Protein AF-A0A7V5PQ05-F1 (afdb_monomer)

Nearest PDB structures (foldseek):
  6kkj-assembly1_B  TM=3.121E-01  e=7.779E+00  Escherichia coli K-12
  6kki-assembly1_A  TM=2.998E-01  e=8.543E+00  Escherichia coli K-12

Sequence (288 aa):
MAEQSKKSYLSAREFIDSWEKEIYELTYLDFFTFLLINELASELEKKYFSGVRQDDFLFLNNDEIGLLAFNIGDSIQLFFEKNCFGSCQLNCPIQLNKTISSHDLLQREGLILSEKFHHSCQRKEDCLYTELLNYVVLDSLLDFYNYELGVVMDEKDHDIIVLVEFIMKVIMNFIRTRGQKWLATPDETAGEQFDRYLQNEEYSWDGGFGDLPEDDVEGDEWKVNQLGPAEVMEDFRQAYAHDYRNVPEFRVVEKFSDFMKNYLELENIRELNSEDIQEFFLVVLVNE

Secondary structure (DSSP, 8-state):
--------SS-HHHHHHHTT--GGG-BHHHHHHHHHHHHHHHHIIIIIGGGS-TTSTT---HHHHHHHHHHHHHHHHHHHHHHTSSS-TT-TTS-TTPBPPHHHHHTTTTS---TTSTTS--BHHHHHHHHHIIIIIHHHHHHIIIIIS-----TT-HHHHHHHHHHHHHHHHHIIIIIHHHHTSTTSB-HHHHHHHHHHHHHHSSS--------------TT-----HHHHHHHHHHHHTTT-TT-HHHHHHHHHHHHIIIII--SSGGG--HHHHHHIIIIISS--

Organism: Caldithrix abyssi (NCBI:txid187145)

Radius of gyration: 24.16 Å; Cα contacts (8 Å, |Δi|>4): 245; chains: 1; bounding box: 43×74×63 Å

Foldseek 3Di:
DDDPPLDFLAALVNLCVVVVDDLQQAWLLSVLLSVQLRLLLSCCVPPPLVPPDPPDLPHDDSNLSSVLSNQLSVLVSVCCVVQQPDQQPCNLLAPQADFQDPVSLVSNVVDPDDPVPSPPGGTSLVVVLVCCLPRGQLVSLCCCCCPVVVHHDDPPPPVSVVVSVSSSVSNSVCSVPPVNVSSVGGSHRCSVVSVVSVVVVVVVPVPDPDDDDPDDDPDPPPDPPQDALLRVLVVVCVVCVPPDPPPVVVVLSVLLSCCCVPPVVDSGPVVDDPVSVVCCCVPVVVVD

Structure (mmCIF, N/CA/C/O backbone):
data_AF-A0A7V5PQ05-F1
#
_entry.id   AF-A0A7V5PQ05-F1
#
loop_
_atom_site.group_PDB
_atom_site.id
_atom_site.type_symbol
_atom_site.label_atom_id
_atom_site.label_alt_id
_atom_site.label_comp_id
_atom_site.label_asym_id
_atom_site.label_entity_id
_atom_site.label_seq_id
_atom_site.pdbx_PDB_ins_code
_atom_site.Cartn_x
_atom_site.Cartn_y
_atom_site.Cartn_z
_atom_site.occupancy
_atom_site.B_iso_or_equiv
_atom_site.auth_seq_id
_atom_site.auth_comp_id
_atom_site.auth_asym_id
_atom_site.auth_atom_id
_atom_site.pdbx_PDB_model_num
ATOM 1 N N . MET A 1 1 ? -5.800 34.386 -1.274 1.00 28.86 1 MET A N 1
ATOM 2 C CA . MET A 1 1 ? -4.759 33.399 -0.930 1.00 28.86 1 MET A CA 1
ATOM 3 C C . MET A 1 1 ? -5.361 32.056 -1.274 1.00 28.86 1 MET A C 1
ATOM 5 O O . MET A 1 1 ? -6.258 31.632 -0.566 1.00 28.86 1 MET A O 1
ATOM 9 N N . ALA A 1 2 ? -5.015 31.514 -2.439 1.00 26.59 2 ALA A N 1
ATOM 10 C CA . ALA A 1 2 ? -5.532 30.230 -2.890 1.00 26.59 2 ALA A CA 1
ATOM 11 C C . ALA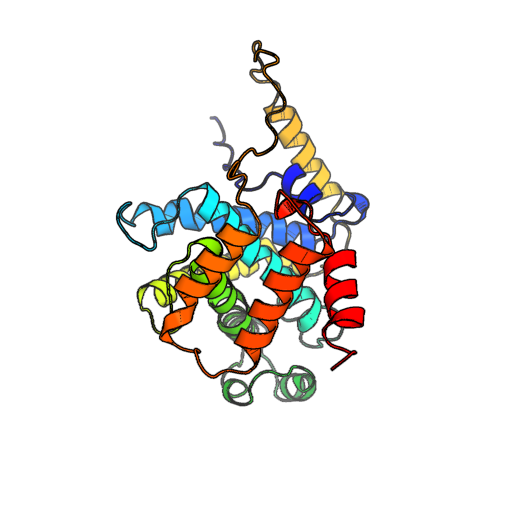 A 1 2 ? -4.746 29.136 -2.162 1.00 26.59 2 ALA A C 1
ATOM 13 O O . ALA A 1 2 ? -3.520 29.089 -2.278 1.00 26.59 2 ALA A O 1
ATOM 14 N N . GLU A 1 3 ? -5.434 28.323 -1.363 1.00 29.61 3 GLU A N 1
ATOM 15 C CA . GLU A 1 3 ? -4.898 27.042 -0.918 1.00 29.61 3 GLU A CA 1
ATOM 16 C C . GLU A 1 3 ? -4.593 26.241 -2.184 1.00 29.61 3 GLU A C 1
ATOM 18 O O . GLU A 1 3 ? -5.491 25.934 -2.963 1.00 29.61 3 GLU A O 1
ATOM 23 N N . GLN A 1 4 ? -3.310 25.991 -2.450 1.00 31.86 4 GLN A N 1
ATOM 24 C CA . GLN A 1 4 ? -2.914 25.027 -3.467 1.00 31.86 4 GLN A CA 1
ATOM 25 C C . GLN A 1 4 ? -3.531 23.694 -3.054 1.00 31.86 4 GLN A C 1
ATOM 27 O O . GLN A 1 4 ? -3.099 23.101 -2.063 1.00 31.86 4 GLN A O 1
ATOM 32 N N . SER A 1 5 ? -4.563 23.258 -3.776 1.00 38.34 5 SER A N 1
ATOM 33 C CA . SER A 1 5 ? -5.133 21.927 -3.627 1.00 38.34 5 SER A CA 1
ATOM 34 C C . SER A 1 5 ? -3.982 20.931 -3.699 1.00 38.34 5 SER A C 1
ATOM 36 O O . SER A 1 5 ? -3.249 20.873 -4.691 1.00 38.34 5 SER A O 1
ATOM 38 N N . LYS A 1 6 ? -3.759 20.198 -2.607 1.00 51.31 6 LYS A N 1
ATOM 39 C CA . LYS A 1 6 ? -2.792 19.103 -2.575 1.00 51.31 6 LYS A CA 1
ATOM 40 C C . LYS A 1 6 ? -3.232 18.146 -3.692 1.00 51.31 6 LYS A C 1
ATOM 42 O O . LYS A 1 6 ? -4.329 1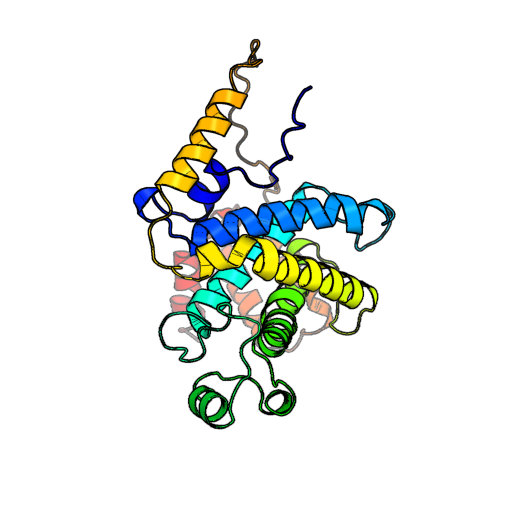7.613 -3.601 1.00 51.31 6 LYS A O 1
ATOM 47 N N . LYS A 1 7 ? -2.442 18.021 -4.768 1.00 58.34 7 LYS A N 1
ATOM 48 C CA . LYS A 1 7 ? -2.691 17.064 -5.860 1.00 58.34 7 LYS A CA 1
ATOM 49 C C . LYS A 1 7 ? -2.957 15.694 -5.227 1.00 58.34 7 LYS A C 1
ATOM 51 O O . LYS A 1 7 ? -2.105 15.221 -4.471 1.00 58.34 7 LYS A O 1
ATOM 56 N N . SER A 1 8 ? -4.145 15.142 -5.468 1.00 66.00 8 SER A N 1
ATOM 57 C CA . SER A 1 8 ? -4.468 13.753 -5.138 1.00 66.00 8 SER A CA 1
ATOM 58 C C . SER A 1 8 ? -3.885 12.887 -6.249 1.00 66.00 8 SER A C 1
ATOM 60 O O . SER A 1 8 ? -4.019 13.242 -7.417 1.00 66.00 8 SER A O 1
ATOM 62 N N . TYR A 1 9 ? -3.185 11.819 -5.885 1.00 83.12 9 TYR A N 1
ATOM 63 C CA . TYR A 1 9 ? -2.717 10.793 -6.825 1.00 83.12 9 TYR A CA 1
ATOM 64 C C . TYR A 1 9 ? -3.785 9.750 -7.095 1.00 83.12 9 TYR A C 1
ATOM 66 O O . TYR A 1 9 ? -3.825 9.185 -8.176 1.00 83.12 9 TYR A O 1
ATOM 74 N N . LEU A 1 10 ? -4.632 9.527 -6.098 1.00 84.56 10 LEU A N 1
ATOM 75 C CA . LEU A 1 10 ? -5.795 8.673 -6.174 1.00 84.56 10 LEU A CA 1
ATOM 76 C C . LEU A 1 10 ? -6.963 9.476 -5.615 1.00 84.56 10 LEU A C 1
ATOM 78 O O . LEU A 1 10 ? -6.885 9.953 -4.473 1.00 84.56 10 LEU A O 1
ATOM 82 N N . SER A 1 11 ? -7.991 9.705 -6.422 1.00 88.62 11 SER A N 1
ATOM 83 C CA . SER A 1 11 ? -9.232 10.329 -5.957 1.00 88.62 11 SER A CA 1
ATOM 84 C C . SER A 1 11 ? -9.986 9.400 -5.001 1.00 88.62 11 SER A C 1
ATOM 86 O O . SER A 1 11 ? -9.758 8.190 -4.964 1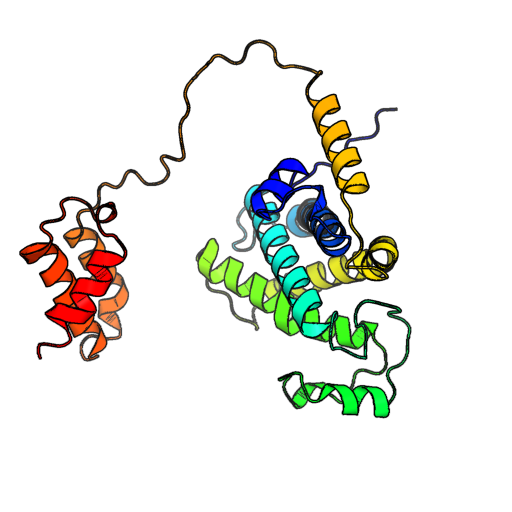.00 88.62 11 SER A O 1
ATOM 88 N N . ALA A 1 12 ? -10.879 9.961 -4.190 1.00 87.06 12 ALA A N 1
ATOM 89 C CA . ALA A 1 12 ? -11.745 9.178 -3.323 1.00 87.06 12 ALA A CA 1
ATOM 90 C C . ALA A 1 12 ? -12.642 8.254 -4.152 1.00 87.06 12 ALA A C 1
ATOM 92 O O . ALA A 1 12 ? -12.797 7.099 -3.776 1.00 87.06 12 ALA A O 1
ATOM 93 N N . ARG A 1 13 ? -13.169 8.720 -5.294 1.00 86.56 13 ARG A N 1
ATOM 94 C CA . ARG A 1 13 ? -13.942 7.866 -6.208 1.00 86.56 13 ARG A CA 1
ATOM 95 C C . ARG A 1 13 ? -13.116 6.688 -6.730 1.00 86.56 13 ARG A C 1
ATOM 97 O O . ARG A 1 13 ? -13.534 5.554 -6.540 1.00 86.56 13 ARG A O 1
ATOM 104 N N . GLU A 1 14 ? -11.934 6.940 -7.292 1.00 85.81 14 GLU A N 1
ATOM 105 C CA . GLU A 1 14 ? -11.066 5.861 -7.794 1.00 85.81 14 GLU A CA 1
ATOM 106 C C . GLU A 1 14 ? -10.679 4.872 -6.689 1.00 85.81 14 GLU A C 1
ATOM 108 O O . GLU A 1 14 ? -10.642 3.670 -6.931 1.00 85.81 14 GLU A O 1
ATOM 113 N N . PHE A 1 15 ? -10.420 5.352 -5.467 1.00 89.31 15 PHE A N 1
ATOM 114 C CA . PHE A 1 15 ? -10.145 4.476 -4.328 1.00 89.31 15 PHE A CA 1
ATOM 115 C C . PHE A 1 15 ? -11.340 3.570 -4.011 1.00 89.31 15 PHE A C 1
ATOM 117 O O . PHE A 1 15 ? -11.161 2.370 -3.850 1.00 89.31 15 PHE A O 1
ATOM 124 N N . ILE A 1 16 ? -12.552 4.124 -3.932 1.00 86.94 16 ILE A N 1
ATOM 125 C CA . ILE A 1 16 ? -13.768 3.360 -3.615 1.00 86.94 16 ILE A CA 1
ATOM 126 C C . ILE A 1 16 ? -14.023 2.296 -4.682 1.00 86.94 16 ILE A C 1
ATOM 128 O O . ILE A 1 16 ? -14.250 1.135 -4.343 1.00 86.94 16 ILE A O 1
ATOM 132 N N . ASP A 1 17 ? -13.914 2.688 -5.951 1.00 85.81 17 ASP A N 1
ATOM 133 C CA . ASP A 1 17 ? -14.111 1.793 -7.088 1.00 85.81 17 ASP A CA 1
ATOM 134 C C . ASP A 1 17 ? -13.060 0.667 -7.090 1.00 85.81 17 ASP A C 1
ATOM 136 O O . ASP A 1 17 ? -13.401 -0.494 -7.306 1.00 85.81 17 ASP A O 1
ATOM 140 N N . SER A 1 18 ? -11.800 0.982 -6.762 1.00 85.94 18 SER A N 1
ATOM 141 C CA . SER A 1 18 ? -10.705 -0.002 -6.688 1.00 85.94 18 SER A CA 1
ATOM 142 C C . SER A 1 18 ? -10.813 -0.952 -5.492 1.00 85.94 18 SER A C 1
ATOM 144 O O . SER A 1 18 ? -10.278 -2.055 -5.538 1.00 85.94 18 SER A O 1
ATOM 146 N N . TRP A 1 19 ? -11.475 -0.530 -4.410 1.00 85.31 19 TRP A N 1
ATOM 147 C CA . TRP A 1 19 ? -11.664 -1.348 -3.207 1.00 85.31 19 TRP A CA 1
ATOM 148 C C . TRP A 1 19 ? -12.889 -2.264 -3.281 1.00 85.31 19 TRP A C 1
ATOM 150 O O . TRP A 1 19 ? -13.092 -3.051 -2.357 1.00 85.31 19 TRP A O 1
ATOM 160 N N . GLU A 1 20 ? -13.700 -2.161 -4.342 1.00 86.62 20 GLU A N 1
ATOM 161 C CA . GLU A 1 20 ? -14.919 -2.957 -4.561 1.00 86.62 20 GLU A CA 1
ATOM 162 C C . GLU A 1 20 ? -15.886 -2.941 -3.355 1.00 86.62 20 GLU A C 1
ATOM 164 O O . GLU A 1 20 ? -16.572 -3.923 -3.064 1.00 86.62 20 GLU A O 1
ATOM 169 N N . LYS A 1 21 ? -15.931 -1.816 -2.630 1.00 82.94 21 LYS A N 1
ATOM 170 C CA . LYS A 1 21 ? -16.754 -1.614 -1.428 1.00 82.94 21 LYS A CA 1
ATOM 171 C C . LYS A 1 21 ? -17.724 -0.465 -1.630 1.00 82.94 21 LYS A C 1
ATOM 173 O O . LYS A 1 21 ? -17.382 0.565 -2.204 1.00 82.94 21 LYS A O 1
ATOM 178 N N . GLU A 1 22 ? -18.912 -0.590 -1.057 1.00 83.50 22 GLU A N 1
ATOM 179 C CA . GLU A 1 22 ? -19.823 0.546 -0.957 1.00 83.50 22 GLU A CA 1
ATOM 180 C C . GLU A 1 22 ? -19.343 1.540 0.116 1.00 83.50 22 GLU A C 1
ATOM 182 O O . GLU A 1 22 ? -18.710 1.162 1.104 1.00 83.50 22 GLU A O 1
ATOM 187 N N . ILE A 1 23 ? -19.701 2.825 -0.007 1.00 83.88 23 ILE A N 1
ATOM 188 C CA . ILE A 1 23 ? -19.236 3.888 0.917 1.00 83.88 23 ILE A CA 1
ATOM 189 C C . ILE A 1 23 ? -19.513 3.559 2.392 1.00 83.88 23 ILE A C 1
ATOM 191 O O . ILE A 1 23 ? -18.702 3.857 3.270 1.00 83.88 23 ILE A O 1
ATOM 195 N N . TYR A 1 24 ? -20.658 2.939 2.684 1.00 84.38 24 TYR A N 1
ATOM 196 C CA . TYR A 1 24 ? -21.045 2.583 4.052 1.00 84.38 24 TYR A CA 1
ATOM 197 C C . TYR A 1 24 ? -20.263 1.385 4.618 1.00 84.38 24 TYR A C 1
ATOM 199 O O . TYR A 1 24 ? -20.281 1.174 5.832 1.00 84.38 24 TYR A O 1
ATOM 207 N N . GLU A 1 25 ? -19.582 0.621 3.763 1.00 87.44 25 GLU A N 1
ATOM 208 C CA . GLU A 1 25 ? -18.737 -0.523 4.127 1.00 87.44 25 GLU A CA 1
ATOM 209 C C . GLU A 1 25 ? -17.282 -0.113 4.383 1.00 87.44 25 GLU A C 1
ATOM 211 O O . GLU A 1 25 ? -16.524 -0.878 4.978 1.00 87.44 25 GLU A O 1
ATOM 216 N N . LEU A 1 26 ? -16.894 1.100 3.977 1.00 91.56 26 LEU A N 1
ATOM 217 C CA . LEU A 1 26 ? -15.551 1.624 4.196 1.00 91.56 26 LEU A CA 1
ATOM 218 C C . LEU A 1 26 ? -15.305 1.900 5.674 1.00 91.56 26 LEU A C 1
ATOM 220 O O . LEU A 1 26 ? -16.136 2.481 6.379 1.00 91.56 26 LEU A O 1
ATOM 224 N N . THR A 1 27 ? -14.116 1.531 6.121 1.00 94.75 27 THR A N 1
ATOM 225 C CA . THR A 1 27 ? -13.674 1.588 7.513 1.00 94.75 27 THR A CA 1
ATOM 226 C C . THR A 1 27 ? -12.582 2.638 7.719 1.00 94.75 27 THR A C 1
ATOM 228 O O . THR A 1 27 ? -12.011 3.181 6.768 1.00 94.75 27 THR A O 1
ATOM 231 N N . TYR A 1 28 ? -12.249 2.956 8.970 1.00 94.75 28 TYR A N 1
ATOM 232 C CA . TYR A 1 28 ? -11.116 3.831 9.276 1.00 94.75 28 TYR A CA 1
ATOM 233 C C . TYR A 1 28 ? -9.776 3.249 8.852 1.00 94.75 28 TYR A C 1
ATOM 235 O O . TYR A 1 28 ? -8.849 4.029 8.618 1.00 94.75 28 TYR A O 1
ATOM 243 N N . LEU A 1 29 ? -9.664 1.928 8.712 1.00 94.81 29 LEU A N 1
ATOM 244 C CA . LEU A 1 29 ? -8.505 1.332 8.071 1.00 94.81 29 LEU A CA 1
ATOM 245 C C . LEU A 1 29 ? -8.456 1.685 6.580 1.00 94.81 29 LEU A C 1
ATOM 247 O O . LEU A 1 29 ? -7.434 2.206 6.142 1.00 94.81 29 LEU A O 1
ATOM 251 N N . ASP A 1 30 ? -9.562 1.530 5.846 1.00 95.06 30 ASP A N 1
ATOM 252 C CA . ASP A 1 30 ? -9.639 1.925 4.429 1.00 95.06 30 ASP A CA 1
ATOM 253 C C . ASP A 1 30 ? -9.310 3.423 4.261 1.00 95.06 30 ASP A C 1
ATOM 255 O O . ASP A 1 30 ? -8.482 3.818 3.441 1.00 95.06 30 ASP A O 1
ATOM 259 N N . PHE A 1 31 ? -9.877 4.281 5.115 1.00 95.31 31 PHE A N 1
ATOM 260 C CA . PHE A 1 31 ? -9.604 5.720 5.079 1.00 95.31 31 PHE A CA 1
ATOM 261 C C . PHE A 1 31 ? -8.158 6.073 5.454 1.00 95.31 31 PHE A C 1
ATOM 263 O O . PHE A 1 31 ? -7.569 7.010 4.905 1.00 95.31 31 PHE A O 1
ATOM 270 N N . PHE A 1 32 ? -7.555 5.340 6.392 1.00 96.38 32 PHE A N 1
ATOM 271 C CA . PHE A 1 32 ? -6.133 5.469 6.691 1.00 96.38 32 PHE A CA 1
ATOM 272 C C . PHE A 1 32 ? -5.284 5.126 5.461 1.00 96.38 32 PHE A C 1
ATOM 274 O O . PHE A 1 32 ? -4.379 5.901 5.138 1.00 96.38 32 PHE A O 1
ATOM 281 N N . THR A 1 33 ? -5.596 4.024 4.777 1.00 96.44 33 THR A N 1
ATOM 282 C CA . THR A 1 33 ? -4.894 3.559 3.575 1.00 96.44 33 THR A CA 1
ATOM 283 C C . THR A 1 33 ? -4.998 4.580 2.447 1.00 96.44 33 THR A C 1
ATOM 285 O O . THR A 1 33 ? -3.970 5.019 1.933 1.00 96.44 33 THR A O 1
ATOM 288 N N . PHE A 1 34 ? -6.204 5.073 2.153 1.00 95.81 34 PHE A N 1
ATOM 289 C CA . PHE A 1 34 ? -6.440 6.138 1.173 1.00 95.81 34 PHE A CA 1
ATOM 290 C C . PHE A 1 34 ? -5.547 7.369 1.407 1.00 95.81 34 PHE A C 1
ATOM 292 O O . PHE A 1 34 ? -4.902 7.895 0.492 1.00 95.81 34 PHE A O 1
ATOM 299 N N . LEU A 1 35 ? -5.481 7.841 2.656 1.00 95.44 35 LEU A N 1
ATOM 300 C CA . LEU A 1 35 ? -4.657 8.996 3.002 1.00 95.44 35 LEU A CA 1
ATOM 301 C C . LEU A 1 35 ? -3.157 8.689 2.926 1.00 95.44 35 LEU A C 1
ATOM 303 O O . LEU A 1 35 ? -2.378 9.589 2.600 1.00 95.44 35 LEU A O 1
ATOM 307 N N . LEU A 1 36 ? -2.752 7.463 3.262 1.00 96.81 36 LEU A N 1
ATOM 308 C CA . LEU A 1 36 ? -1.361 7.030 3.207 1.00 96.81 36 LEU A CA 1
ATOM 309 C C . LEU A 1 36 ? -0.863 6.957 1.763 1.00 96.81 36 LEU A C 1
ATOM 311 O O . LEU A 1 36 ? 0.206 7.500 1.501 1.00 96.81 36 LEU A O 1
ATOM 315 N N . ILE A 1 37 ? -1.635 6.365 0.845 1.00 96.06 37 ILE A N 1
ATOM 316 C CA . ILE A 1 37 ? -1.303 6.281 -0.590 1.00 96.06 37 ILE A CA 1
ATOM 317 C C . ILE A 1 37 ? -0.998 7.680 -1.132 1.00 96.06 37 ILE A C 1
ATOM 319 O O . ILE A 1 37 ? 0.083 7.941 -1.661 1.00 96.06 37 ILE A O 1
ATOM 323 N N . ASN A 1 38 ? -1.916 8.621 -0.907 1.00 94.12 38 ASN A N 1
ATOM 324 C CA . ASN A 1 38 ? -1.774 9.992 -1.391 1.00 94.12 38 ASN A CA 1
ATOM 325 C C . ASN A 1 38 ? -0.605 10.750 -0.737 1.00 94.12 38 ASN A C 1
ATOM 327 O O . ASN A 1 38 ? 0.062 11.558 -1.391 1.00 94.12 38 ASN A O 1
ATOM 331 N N . GLU A 1 39 ? -0.339 10.519 0.553 1.00 95.69 39 GLU A N 1
ATOM 332 C CA . GLU A 1 39 ? 0.824 11.112 1.217 1.00 95.69 39 GLU A CA 1
ATOM 333 C C . GLU A 1 39 ? 2.133 10.533 0.668 1.00 95.69 39 GLU A C 1
ATOM 335 O O . GLU A 1 39 ? 3.057 11.292 0.379 1.00 95.69 39 GLU A O 1
ATOM 340 N N . LEU A 1 40 ? 2.201 9.212 0.498 1.00 96.56 40 LEU A N 1
ATOM 341 C CA . LEU A 1 40 ? 3.378 8.506 0.014 1.00 96.56 40 LEU A CA 1
ATOM 342 C C . LEU A 1 40 ? 3.729 8.929 -1.412 1.00 96.56 40 LEU A C 1
ATOM 344 O O . LEU A 1 40 ? 4.859 9.351 -1.650 1.00 96.56 40 LEU A O 1
ATOM 348 N N . ALA A 1 41 ? 2.756 8.911 -2.323 1.00 95.50 41 ALA A N 1
ATOM 349 C CA . ALA A 1 41 ? 2.946 9.339 -3.704 1.00 95.50 41 ALA A CA 1
ATOM 350 C C . ALA A 1 41 ? 3.441 10.793 -3.788 1.00 95.50 41 ALA A C 1
ATOM 352 O O . ALA A 1 41 ? 4.433 11.094 -4.455 1.00 95.50 41 ALA A O 1
ATOM 353 N N . SER A 1 42 ? 2.824 11.699 -3.018 1.00 94.62 42 SER A N 1
ATOM 354 C CA . SER A 1 42 ? 3.258 13.097 -2.975 1.00 94.62 42 SER A CA 1
ATOM 355 C C . SER A 1 42 ? 4.674 13.269 -2.420 1.00 94.62 42 SER A C 1
ATOM 357 O O . SER A 1 42 ? 5.352 14.226 -2.798 1.00 94.62 42 SER A O 1
ATOM 359 N N . GLU A 1 43 ? 5.101 12.452 -1.461 1.00 95.75 43 GLU A N 1
ATOM 360 C CA . GLU A 1 43 ? 6.442 12.545 -0.881 1.00 95.75 43 GLU A CA 1
ATOM 361 C C . GLU A 1 43 ? 7.496 11.938 -1.812 1.00 95.75 43 GLU A C 1
ATOM 363 O O . GLU A 1 43 ? 8.579 12.514 -1.947 1.00 95.75 43 GLU A O 1
ATOM 368 N N . LEU A 1 44 ? 7.162 10.847 -2.508 1.00 95.31 44 LEU A N 1
ATOM 369 C CA . LEU A 1 44 ? 7.992 10.252 -3.553 1.00 95.31 44 LEU A CA 1
ATOM 370 C C . LEU A 1 44 ? 8.260 11.254 -4.681 1.00 95.31 44 LEU A C 1
ATOM 372 O O . LEU A 1 44 ? 9.423 11.550 -4.942 1.00 95.31 44 LEU A O 1
ATOM 376 N N . GLU A 1 45 ? 7.227 11.862 -5.274 1.00 94.00 45 GLU A N 1
ATOM 377 C CA . GLU A 1 45 ? 7.394 12.864 -6.345 1.00 94.00 45 GLU A CA 1
ATOM 378 C C . GLU A 1 45 ? 8.226 14.060 -5.867 1.00 94.00 45 GLU A C 1
ATOM 380 O O . GLU A 1 45 ? 9.225 14.438 -6.481 1.00 94.00 45 GLU A O 1
ATOM 385 N N . LYS A 1 46 ? 7.834 14.676 -4.746 1.00 93.50 46 LYS A N 1
ATOM 386 C CA . LYS A 1 46 ? 8.380 15.986 -4.359 1.00 93.50 46 LYS A CA 1
ATOM 387 C C . LYS A 1 46 ? 9.747 15.908 -3.704 1.00 93.50 46 LYS A C 1
ATOM 389 O O . LYS A 1 46 ? 10.494 16.887 -3.783 1.00 93.50 46 LYS A O 1
ATOM 394 N N . LYS A 1 47 ? 10.070 14.814 -3.011 1.00 93.44 47 LYS A N 1
ATOM 395 C CA . LYS A 1 47 ? 11.292 14.728 -2.194 1.00 93.44 47 LYS A CA 1
ATOM 396 C C . LYS A 1 47 ? 12.263 13.650 -2.637 1.00 93.44 47 LYS A C 1
ATOM 398 O O . LYS A 1 47 ? 13.456 13.870 -2.460 1.00 93.44 47 LYS A O 1
ATOM 403 N N . TYR A 1 48 ? 11.781 12.525 -3.158 1.00 93.75 48 TYR A N 1
ATOM 404 C CA . TYR A 1 48 ? 12.665 11.470 -3.644 1.00 93.75 48 TYR A CA 1
ATOM 405 C C . TYR A 1 48 ? 13.010 11.710 -5.118 1.00 93.75 48 TYR A C 1
ATOM 407 O O . TYR A 1 48 ? 14.128 12.113 -5.433 1.00 93.75 48 TYR A O 1
ATOM 415 N N . PHE A 1 49 ? 12.027 11.588 -6.012 1.00 92.62 49 PHE A N 1
ATOM 416 C CA . PHE A 1 49 ? 12.232 11.637 -7.461 1.00 92.62 49 PHE A CA 1
ATOM 417 C C . PHE A 1 49 ? 12.508 13.034 -8.019 1.00 92.62 49 PHE A C 1
ATOM 419 O O . PHE A 1 49 ? 13.083 13.148 -9.097 1.00 92.62 49 PHE A O 1
ATOM 426 N N . SER A 1 50 ? 12.223 14.106 -7.275 1.00 88.81 50 SER A N 1
ATOM 427 C CA . SER A 1 50 ? 12.617 15.466 -7.677 1.00 88.81 50 SER A CA 1
ATOM 428 C C . SER A 1 50 ? 14.135 15.658 -7.807 1.00 88.81 50 SER A C 1
ATOM 430 O O . SER A 1 50 ? 14.578 16.579 -8.496 1.00 88.81 50 SER A O 1
ATOM 432 N N . GLY A 1 51 ? 14.932 14.809 -7.146 1.00 82.50 51 GLY A N 1
ATOM 433 C CA . GLY A 1 51 ? 16.394 14.801 -7.226 1.00 82.50 51 GLY A CA 1
ATOM 434 C C . GLY A 1 51 ? 16.983 13.709 -8.125 1.00 82.50 51 GLY A C 1
ATOM 435 O O . GLY A 1 51 ? 18.197 13.710 -8.337 1.00 82.50 51 GLY A O 1
ATOM 436 N N . VAL A 1 52 ? 16.156 12.795 -8.638 1.00 86.75 52 VAL A N 1
ATOM 437 C CA . VAL A 1 52 ? 16.579 11.665 -9.478 1.00 86.75 52 VAL A CA 1
ATOM 438 C C . VAL A 1 52 ? 16.582 12.105 -10.940 1.00 86.75 52 VAL A C 1
ATOM 440 O O . VAL A 1 52 ? 15.752 12.911 -11.367 1.00 86.75 52 VAL A O 1
ATOM 443 N N . ARG A 1 53 ? 17.555 11.632 -11.721 1.00 84.69 53 ARG A N 1
ATOM 444 C CA . ARG A 1 53 ? 17.616 11.974 -13.145 1.00 84.69 53 ARG A CA 1
ATOM 445 C C . ARG A 1 53 ? 16.620 11.122 -13.926 1.00 84.69 53 ARG A C 1
ATOM 447 O O . ARG A 1 53 ? 16.434 9.960 -13.609 1.00 84.69 53 ARG A O 1
ATOM 454 N N . GLN A 1 54 ? 16.014 11.686 -14.966 1.00 84.69 54 GLN A N 1
ATOM 455 C CA . GLN A 1 54 ? 15.011 10.979 -15.778 1.00 84.69 54 GLN A CA 1
ATOM 456 C C . GLN A 1 54 ? 15.576 9.796 -16.578 1.00 84.69 54 GLN A C 1
ATOM 458 O O . GLN A 1 54 ? 14.815 8.953 -17.030 1.00 84.69 54 GLN A O 1
ATOM 463 N N . ASP A 1 55 ? 16.891 9.757 -16.796 1.00 83.38 55 ASP A N 1
ATOM 464 C CA . ASP A 1 55 ? 17.598 8.653 -17.451 1.00 83.38 55 ASP A CA 1
ATOM 465 C C . ASP A 1 55 ? 18.036 7.551 -16.472 1.00 83.38 55 ASP A C 1
ATOM 467 O O . ASP A 1 55 ? 18.671 6.582 -16.887 1.00 83.38 55 ASP A O 1
ATOM 471 N N . ASP A 1 56 ? 17.724 7.703 -15.184 1.00 87.06 56 ASP A N 1
ATOM 472 C CA . ASP A 1 56 ? 17.981 6.688 -14.170 1.00 87.06 56 ASP A CA 1
ATOM 473 C C . ASP A 1 56 ? 16.993 5.522 -14.322 1.00 87.06 56 ASP A C 1
ATOM 475 O O . ASP A 1 56 ? 15.802 5.728 -14.542 1.00 87.06 56 ASP A O 1
ATOM 479 N N . PHE A 1 57 ? 17.481 4.290 -14.185 1.00 84.94 57 PHE A N 1
ATOM 480 C CA . PHE A 1 57 ? 16.664 3.078 -14.306 1.00 84.94 57 PHE A CA 1
ATOM 481 C C . PHE A 1 57 ? 15.654 2.933 -13.159 1.00 84.94 57 PHE A C 1
ATOM 483 O O . PHE A 1 57 ? 14.691 2.183 -13.281 1.00 84.94 57 PHE A O 1
ATOM 490 N N . LEU A 1 58 ? 15.873 3.654 -12.056 1.00 87.62 58 LEU A N 1
ATOM 491 C CA . LEU A 1 58 ? 14.948 3.754 -10.930 1.00 87.62 58 LEU A CA 1
ATOM 492 C C . LEU A 1 58 ? 13.958 4.907 -11.050 1.00 87.62 58 LEU A C 1
ATOM 494 O O . LEU A 1 58 ? 13.112 5.070 -10.175 1.00 87.62 58 LEU A O 1
ATOM 498 N N . PHE A 1 59 ? 14.086 5.766 -12.061 1.00 91.69 59 PHE A N 1
ATOM 499 C CA . PHE A 1 59 ? 13.190 6.902 -12.192 1.00 91.69 59 PHE A CA 1
ATOM 500 C C . PHE A 1 59 ? 11.759 6.427 -12.446 1.00 91.69 59 PHE A C 1
ATOM 502 O O . PHE A 1 59 ? 11.515 5.680 -13.388 1.00 91.69 59 PHE A O 1
ATOM 509 N N . LEU A 1 60 ? 10.824 6.925 -11.635 1.00 92.75 60 LEU A N 1
ATOM 510 C CA . LEU A 1 60 ? 9.397 6.691 -11.812 1.00 92.75 60 LEU A CA 1
ATOM 511 C C . LEU A 1 60 ? 8.705 7.965 -12.287 1.00 92.75 60 LEU A C 1
ATOM 513 O O . LEU A 1 60 ? 8.900 9.051 -11.727 1.00 92.75 60 LEU A O 1
ATOM 517 N N . ASN A 1 61 ? 7.863 7.826 -13.305 1.00 91.06 61 ASN A N 1
ATOM 518 C CA . ASN A 1 61 ? 6.941 8.868 -13.725 1.00 91.06 61 ASN A CA 1
ATOM 519 C C . ASN A 1 61 ? 5.761 8.998 -12.736 1.00 91.06 61 ASN A C 1
ATOM 521 O O . ASN A 1 61 ? 5.646 8.260 -11.760 1.00 91.06 61 ASN A O 1
ATOM 525 N N . ASN A 1 62 ? 4.880 9.978 -12.951 1.00 89.69 62 ASN A N 1
ATOM 526 C CA . ASN A 1 62 ? 3.799 10.264 -12.001 1.00 89.69 62 ASN A CA 1
ATOM 527 C C . ASN A 1 62 ? 2.810 9.107 -11.822 1.00 89.69 62 ASN A C 1
ATOM 529 O O . ASN A 1 62 ? 2.326 8.913 -10.706 1.00 89.69 62 ASN A O 1
ATOM 533 N N . ASP A 1 63 ? 2.524 8.375 -12.894 1.00 89.31 63 ASP A N 1
ATOM 534 C CA . ASP A 1 63 ? 1.553 7.284 -12.894 1.00 89.31 63 ASP A CA 1
ATOM 535 C C . ASP A 1 63 ? 2.164 6.062 -12.195 1.00 89.31 63 ASP A C 1
ATOM 537 O O . ASP A 1 63 ? 1.546 5.471 -11.312 1.00 89.31 63 ASP A O 1
ATOM 541 N N . GLU A 1 64 ? 3.440 5.775 -12.471 1.00 93.88 64 GLU A N 1
ATOM 542 C CA . GLU A 1 64 ? 4.225 4.737 -11.788 1.00 93.88 64 GLU A CA 1
ATOM 543 C C . GLU A 1 64 ? 4.386 5.021 -10.286 1.00 93.88 64 GLU A C 1
ATOM 545 O O . GLU A 1 64 ? 4.297 4.108 -9.468 1.00 93.88 64 GLU A O 1
ATOM 550 N N . ILE A 1 65 ? 4.569 6.288 -9.891 1.00 94.44 65 ILE A N 1
ATOM 551 C CA . ILE A 1 65 ? 4.583 6.692 -8.474 1.00 94.44 65 ILE A CA 1
ATOM 552 C C . ILE A 1 65 ? 3.221 6.430 -7.821 1.00 94.44 65 ILE A C 1
ATOM 554 O O . ILE A 1 65 ? 3.173 5.977 -6.675 1.00 94.44 65 ILE A O 1
ATOM 558 N N . GLY A 1 66 ? 2.126 6.732 -8.526 1.00 91.94 66 GLY A N 1
ATOM 559 C CA . GLY A 1 66 ? 0.767 6.451 -8.066 1.00 91.94 66 GLY A CA 1
ATOM 560 C C . GLY A 1 66 ? 0.547 4.955 -7.844 1.00 91.94 66 GLY A C 1
ATOM 561 O O . GLY A 1 66 ? 0.121 4.559 -6.758 1.00 91.94 66 GLY A O 1
ATOM 562 N N . LEU A 1 67 ? 0.925 4.135 -8.826 1.00 93.12 67 LEU A N 1
ATOM 563 C CA . LEU A 1 67 ? 0.801 2.678 -8.778 1.00 93.12 67 LEU A CA 1
ATOM 564 C C . LEU A 1 67 ? 1.661 2.054 -7.669 1.00 93.12 67 LEU A C 1
ATOM 566 O O . LEU A 1 67 ? 1.169 1.250 -6.882 1.00 93.12 67 LEU A O 1
ATOM 570 N N . LEU A 1 68 ? 2.921 2.476 -7.528 1.00 95.44 68 LEU A N 1
ATOM 571 C CA . LEU A 1 68 ? 3.783 2.012 -6.439 1.00 95.44 68 LEU A CA 1
ATOM 572 C C . LEU A 1 68 ? 3.185 2.356 -5.067 1.00 95.44 68 LEU A C 1
ATOM 574 O O . LEU A 1 68 ? 3.166 1.525 -4.157 1.00 95.44 68 LEU A O 1
ATOM 578 N N . ALA A 1 69 ? 2.698 3.589 -4.904 1.00 96.69 69 ALA A N 1
ATOM 579 C CA . ALA A 1 69 ? 2.088 4.015 -3.652 1.00 96.69 69 ALA A CA 1
ATOM 580 C C . ALA A 1 69 ? 0.806 3.230 -3.342 1.00 96.69 69 ALA A C 1
ATOM 582 O O . ALA A 1 69 ? 0.579 2.903 -2.176 1.00 96.69 69 ALA A O 1
ATOM 583 N N . PHE A 1 70 ? 0.008 2.911 -4.365 1.00 94.56 70 PHE A N 1
ATOM 584 C CA . PHE A 1 70 ? -1.169 2.054 -4.258 1.00 94.56 70 PHE A CA 1
ATOM 585 C C . PHE A 1 70 ? -0.792 0.648 -3.778 1.00 94.56 70 PHE A C 1
ATOM 587 O O . PHE A 1 70 ? -1.286 0.224 -2.736 1.00 94.56 70 PHE A O 1
ATOM 594 N N . ASN A 1 71 ? 0.146 -0.024 -4.456 1.00 94.31 71 ASN A N 1
ATOM 595 C CA . ASN A 1 71 ? 0.564 -1.395 -4.132 1.00 94.31 71 ASN A CA 1
ATOM 596 C C . ASN A 1 71 ? 1.106 -1.513 -2.700 1.00 94.31 71 ASN A C 1
ATOM 598 O O . ASN A 1 71 ? 0.786 -2.451 -1.966 1.00 94.31 71 ASN A O 1
ATOM 602 N N . ILE A 1 72 ? 1.894 -0.524 -2.268 1.00 96.12 72 ILE A N 1
ATOM 603 C CA . ILE A 1 72 ? 2.386 -0.459 -0.888 1.00 96.12 72 ILE A CA 1
ATOM 604 C C . ILE A 1 72 ? 1.232 -0.204 0.088 1.00 96.12 72 ILE A C 1
ATOM 606 O O . ILE A 1 72 ? 1.192 -0.810 1.158 1.00 96.12 72 ILE A O 1
ATOM 610 N N . GLY A 1 73 ? 0.306 0.698 -0.247 1.00 95.69 73 GLY A N 1
ATOM 611 C CA . GLY A 1 73 ? -0.864 0.999 0.577 1.00 95.69 73 GLY A CA 1
ATOM 612 C C . GLY A 1 73 ? -1.736 -0.231 0.824 1.00 95.69 73 GLY A C 1
ATOM 613 O O . GLY A 1 73 ? -2.034 -0.535 1.980 1.00 95.69 73 GLY A O 1
ATOM 614 N N . ASP A 1 74 ? -2.071 -0.960 -0.238 1.00 93.75 74 ASP A N 1
ATOM 615 C CA . ASP A 1 74 ? -2.834 -2.209 -0.175 1.00 93.75 74 ASP A CA 1
ATOM 616 C C . ASP A 1 74 ? -2.104 -3.275 0.658 1.00 93.75 74 ASP A C 1
ATOM 618 O O . ASP A 1 74 ? -2.643 -3.822 1.624 1.00 93.75 74 ASP A O 1
ATOM 622 N N . SER A 1 75 ? -0.807 -3.470 0.406 1.00 94.44 75 SER A N 1
ATOM 623 C CA . SER A 1 75 ? 0.003 -4.428 1.167 1.00 94.44 75 SER A CA 1
ATOM 624 C C . SER A 1 75 ? 0.077 -4.085 2.664 1.00 94.44 75 SER A C 1
ATOM 626 O O . SER A 1 75 ? 0.032 -4.977 3.517 1.00 94.44 75 SER A O 1
ATOM 628 N N . ILE A 1 76 ? 0.135 -2.795 3.022 1.00 94.38 76 ILE A N 1
ATOM 629 C CA . ILE A 1 76 ? 0.075 -2.337 4.421 1.00 94.38 76 ILE A CA 1
ATOM 630 C C . ILE A 1 76 ? -1.292 -2.624 5.035 1.00 94.38 76 ILE A C 1
ATOM 632 O O . ILE A 1 76 ? -1.349 -3.081 6.181 1.00 94.38 76 ILE A O 1
ATOM 636 N N . GLN A 1 77 ? -2.378 -2.351 4.310 1.00 93.44 77 GLN A N 1
ATOM 637 C CA . GLN A 1 77 ? -3.725 -2.650 4.780 1.00 93.44 77 GLN A CA 1
ATOM 638 C C . GLN A 1 77 ? -3.860 -4.137 5.089 1.00 93.44 77 GLN A C 1
ATOM 640 O O . GLN A 1 77 ? -4.185 -4.499 6.222 1.00 93.44 77 GLN A O 1
ATOM 645 N N . LEU A 1 78 ? -3.513 -4.989 4.125 1.00 90.75 78 LEU A N 1
ATOM 646 C CA . LEU A 1 78 ? -3.563 -6.436 4.274 1.00 90.75 78 LEU A CA 1
ATOM 647 C C . LEU A 1 78 ? -2.702 -6.915 5.449 1.00 90.75 78 LEU A C 1
ATOM 649 O O . LEU A 1 78 ? -3.116 -7.775 6.233 1.00 90.75 78 LEU A O 1
ATOM 653 N N . PHE A 1 79 ? -1.503 -6.344 5.602 1.00 89.75 79 PHE A N 1
ATOM 654 C CA . PHE A 1 79 ? -0.625 -6.645 6.726 1.00 89.75 79 PHE A CA 1
ATOM 655 C C . PHE A 1 79 ? -1.268 -6.257 8.064 1.00 89.75 79 PHE A C 1
ATOM 657 O O . PHE A 1 79 ? -1.206 -7.036 9.020 1.00 89.75 79 PHE A O 1
ATOM 664 N N . PHE A 1 80 ? -1.905 -5.090 8.155 1.00 90.44 80 PHE A N 1
ATOM 665 C CA . PHE A 1 80 ? -2.591 -4.654 9.368 1.00 90.44 80 PHE A CA 1
ATOM 666 C C . PHE A 1 80 ? -3.806 -5.518 9.697 1.00 90.44 80 PHE A C 1
ATOM 668 O O . PHE A 1 80 ? -3.925 -5.949 10.845 1.00 90.44 80 PHE A O 1
ATOM 675 N N . GLU A 1 81 ? -4.651 -5.835 8.720 1.00 87.06 81 GLU A N 1
ATOM 676 C CA . GLU A 1 81 ? -5.821 -6.700 8.909 1.00 87.06 81 GLU A CA 1
ATOM 677 C C . GLU A 1 81 ? -5.425 -8.089 9.411 1.00 87.06 81 GLU A C 1
ATOM 679 O O . GLU A 1 81 ? -6.013 -8.597 10.363 1.00 87.06 81 GLU A O 1
ATOM 684 N N . LYS A 1 82 ? -4.396 -8.698 8.808 1.00 83.50 82 LYS A N 1
ATOM 685 C CA . LYS A 1 82 ? -3.996 -10.074 9.136 1.00 83.50 82 LYS A CA 1
ATOM 686 C C . LYS A 1 82 ? -3.145 -10.183 10.397 1.00 83.50 82 LYS A C 1
ATOM 688 O O . LYS A 1 82 ? -3.258 -11.168 11.124 1.00 83.50 82 LYS A O 1
ATOM 693 N N . ASN A 1 83 ? -2.264 -9.211 10.644 1.00 77.81 83 ASN A N 1
ATOM 694 C CA . ASN A 1 83 ? -1.193 -9.355 11.638 1.00 77.81 83 ASN A CA 1
ATOM 695 C C . ASN A 1 83 ? -1.319 -8.399 12.827 1.00 77.81 83 ASN A C 1
ATOM 697 O O . ASN A 1 83 ? -0.669 -8.615 13.854 1.00 77.81 83 ASN A O 1
ATOM 701 N N . CYS A 1 84 ? -2.122 -7.338 12.715 1.00 81.44 84 CYS A N 1
ATOM 702 C CA . CYS A 1 84 ? -2.179 -6.277 13.723 1.00 81.44 84 CYS A CA 1
ATOM 703 C C . CYS A 1 84 ? -3.556 -6.116 14.361 1.00 81.44 84 CYS A C 1
ATOM 705 O O . CYS A 1 84 ? -3.623 -5.820 15.555 1.00 81.44 84 CYS A O 1
ATOM 707 N N . PHE A 1 85 ? -4.619 -6.308 13.588 1.00 81.00 85 PHE A N 1
ATOM 708 C CA . PHE A 1 85 ? -6.005 -6.221 14.029 1.00 81.00 85 PHE A CA 1
ATOM 709 C C . PHE A 1 85 ? -6.632 -7.627 14.073 1.00 81.00 85 PHE A C 1
ATOM 711 O O . PHE A 1 85 ? -6.113 -8.573 13.488 1.00 81.00 85 PHE A O 1
ATOM 718 N N . GLY A 1 86 ? -7.666 -7.826 14.895 1.00 68.62 86 GLY A N 1
ATOM 719 C CA . GLY A 1 86 ? -8.229 -9.156 15.169 1.00 68.62 86 GLY A CA 1
ATOM 720 C C . GLY A 1 86 ? -7.574 -9.872 16.360 1.00 68.62 86 GLY A C 1
ATOM 721 O O . GLY A 1 86 ? -7.868 -9.559 17.512 1.00 68.62 86 GLY A O 1
ATOM 722 N N . SER A 1 87 ? -6.720 -10.873 16.116 1.00 59.84 87 SER A N 1
ATOM 723 C CA . SER A 1 87 ? -6.169 -11.761 17.165 1.00 59.84 87 SER A CA 1
ATOM 724 C C . SER A 1 87 ? -4.834 -11.310 17.768 1.00 59.84 87 SER A C 1
ATOM 726 O O . SER A 1 87 ? -4.325 -11.941 18.699 1.00 59.84 87 SER A O 1
ATOM 728 N N . CYS A 1 88 ? -4.241 -10.236 17.249 1.00 67.00 88 CYS A N 1
ATOM 729 C CA . CYS A 1 88 ? -2.946 -9.750 17.705 1.00 67.00 88 CYS A CA 1
ATOM 730 C C . CYS A 1 88 ? -3.077 -8.956 19.013 1.00 67.00 88 CYS A C 1
ATOM 732 O O . CYS A 1 88 ? -3.499 -7.802 19.025 1.00 67.00 88 CYS A O 1
ATOM 734 N N . GLN A 1 89 ? -2.644 -9.540 20.134 1.00 61.88 89 GLN A N 1
ATOM 735 C CA . GLN A 1 89 ? -2.707 -8.877 21.450 1.00 61.88 89 GLN A CA 1
ATOM 736 C C . GLN A 1 89 ? -1.839 -7.614 21.535 1.00 61.88 89 GLN A C 1
ATOM 738 O O . GLN A 1 89 ? -2.027 -6.769 22.416 1.00 61.88 89 GLN A O 1
ATOM 743 N N . LEU A 1 90 ? -0.888 -7.470 20.609 1.00 64.88 90 LEU A N 1
ATOM 744 C CA . LEU A 1 90 ? -0.035 -6.304 20.543 1.00 64.88 90 LEU A CA 1
ATOM 745 C C . LEU A 1 90 ? -0.757 -5.087 19.975 1.00 64.88 90 LEU A C 1
ATOM 747 O O . LEU A 1 90 ? -0.343 -4.006 20.363 1.00 64.88 90 LEU A O 1
ATOM 751 N N . ASN A 1 91 ? -1.807 -5.185 19.146 1.00 68.19 91 ASN A N 1
ATOM 752 C CA . ASN A 1 91 ? -2.395 -4.024 18.450 1.00 68.19 91 ASN A CA 1
ATOM 753 C C . ASN A 1 91 ? -1.291 -3.115 17.867 1.00 68.19 91 ASN A C 1
ATOM 755 O O . ASN A 1 91 ? -1.068 -1.989 18.336 1.00 68.19 91 ASN A O 1
ATOM 759 N N . CYS A 1 92 ? -0.497 -3.673 16.951 1.00 71.69 92 CYS A N 1
ATOM 760 C CA . CYS A 1 92 ? 0.844 -3.193 16.599 1.00 71.69 92 CYS A CA 1
ATOM 761 C C . CYS A 1 92 ? 0.948 -1.696 16.245 1.00 71.69 92 CYS A C 1
ATOM 763 O O . CYS A 1 92 ? 1.832 -1.040 16.803 1.00 71.69 92 CYS A O 1
ATOM 765 N N . PRO A 1 93 ? 0.067 -1.106 15.409 1.00 80.00 93 PRO A N 1
ATOM 766 C CA . PRO A 1 93 ? 0.190 0.300 15.029 1.00 80.00 93 PRO A CA 1
ATOM 767 C C . PRO A 1 93 ? -0.330 1.288 16.083 1.00 80.00 93 PRO A C 1
ATOM 769 O O . PRO A 1 93 ? -0.167 2.499 15.921 1.00 80.00 93 PRO A O 1
ATOM 772 N N . ILE A 1 94 ? -0.936 0.807 17.173 1.00 83.38 94 ILE A N 1
ATOM 773 C CA . ILE A 1 94 ? -1.508 1.643 18.232 1.00 83.38 94 ILE A CA 1
ATOM 774 C C . ILE A 1 94 ? -0.489 1.827 19.359 1.00 83.38 94 ILE A C 1
ATOM 776 O O . ILE A 1 94 ? 0.112 0.860 19.835 1.00 83.38 94 ILE A O 1
ATOM 780 N N . GLN A 1 95 ? -0.353 3.058 19.867 1.00 83.12 95 GLN A N 1
ATOM 781 C CA . GLN A 1 95 ? 0.549 3.386 20.982 1.00 83.12 95 GLN A CA 1
ATOM 782 C C . GLN A 1 95 ? 2.010 3.007 20.681 1.00 83.12 95 GLN A C 1
ATOM 784 O O . GLN A 1 95 ? 2.643 2.291 21.455 1.00 83.12 95 GLN A O 1
ATOM 789 N N . LEU A 1 96 ? 2.563 3.521 19.579 1.00 84.00 96 LEU A N 1
ATOM 790 C CA . LEU A 1 96 ? 3.929 3.224 19.109 1.00 84.00 96 LEU A CA 1
ATOM 791 C C . LEU A 1 96 ? 5.027 3.355 20.187 1.00 84.00 96 LEU A C 1
ATOM 793 O O . LEU A 1 96 ? 5.988 2.588 20.202 1.00 84.00 96 LEU A O 1
ATOM 797 N N . ASN A 1 97 ? 4.849 4.269 21.147 1.00 83.94 97 ASN A N 1
ATOM 798 C CA . ASN A 1 97 ? 5.789 4.496 22.251 1.00 83.94 97 ASN A CA 1
ATOM 799 C C . ASN A 1 97 ? 5.754 3.418 23.354 1.00 83.94 97 ASN A C 1
ATOM 801 O O . ASN A 1 97 ? 6.570 3.467 24.278 1.00 83.94 97 ASN A O 1
ATOM 805 N N . LYS A 1 98 ? 4.799 2.479 23.323 1.00 84.94 98 LYS A N 1
ATOM 806 C CA . LYS A 1 98 ? 4.658 1.440 24.350 1.00 84.94 98 LYS A CA 1
ATOM 807 C C . LYS A 1 98 ? 5.820 0.448 24.249 1.00 84.94 98 LYS A C 1
ATOM 809 O O . LYS A 1 98 ? 6.138 -0.059 23.173 1.00 84.94 98 LYS A O 1
ATOM 814 N N . THR A 1 99 ? 6.440 0.161 25.388 1.00 84.25 99 THR A N 1
ATOM 815 C CA . THR A 1 99 ? 7.461 -0.883 25.505 1.00 84.25 99 THR A CA 1
ATOM 816 C C . THR A 1 99 ? 6.821 -2.263 25.468 1.00 84.25 99 THR A C 1
ATOM 818 O O . THR A 1 99 ? 5.777 -2.470 26.090 1.00 84.25 99 THR A O 1
ATOM 821 N N . ILE A 1 100 ? 7.463 -3.199 24.778 1.00 79.19 100 ILE A N 1
ATOM 822 C CA . ILE A 1 100 ? 7.012 -4.587 24.682 1.00 79.19 100 ILE A CA 1
ATOM 823 C C . ILE A 1 100 ? 7.644 -5.373 25.829 1.00 79.19 100 ILE A C 1
ATOM 825 O O . ILE A 1 100 ? 8.862 -5.359 26.008 1.00 79.19 100 ILE A O 1
ATOM 829 N N . SER A 1 101 ? 6.817 -6.029 26.639 1.00 75.81 101 SER A N 1
ATOM 830 C CA . SER A 1 101 ? 7.301 -6.907 27.701 1.00 75.81 101 SER A CA 1
ATOM 831 C C . SER A 1 101 ? 7.633 -8.299 27.158 1.00 75.81 101 SER A C 1
ATOM 833 O O . SER A 1 101 ? 7.133 -8.720 26.117 1.00 75.81 101 SER A O 1
ATOM 835 N N . SER A 1 102 ? 8.435 -9.070 27.894 1.00 71.00 102 SER A N 1
ATOM 836 C CA . SER A 1 102 ? 8.731 -10.466 27.539 1.00 71.00 102 SER A CA 1
ATOM 837 C C . SER A 1 102 ? 7.476 -11.343 27.452 1.00 71.00 102 SER A C 1
ATOM 839 O O . SER A 1 102 ? 7.455 -12.299 26.689 1.00 71.00 102 SER A O 1
ATOM 841 N N . HIS A 1 103 ? 6.423 -11.007 28.202 1.00 70.88 103 HIS A N 1
ATOM 842 C CA . HIS A 1 103 ? 5.133 -11.691 28.133 1.00 70.88 103 HIS A CA 1
ATOM 843 C C . HIS A 1 103 ? 4.409 -11.412 26.809 1.00 70.88 103 HIS A C 1
ATOM 845 O O . HIS A 1 103 ? 3.870 -12.332 26.203 1.00 70.88 103 HIS A O 1
ATOM 851 N N . ASP A 1 104 ? 4.454 -10.166 26.328 1.00 69.06 104 ASP A N 1
ATOM 852 C CA . ASP A 1 104 ? 3.832 -9.783 25.058 1.00 69.06 104 ASP A CA 1
ATOM 853 C C . ASP A 1 104 ? 4.523 -10.454 23.852 1.00 69.06 104 ASP A C 1
ATOM 855 O O . ASP A 1 104 ? 3.880 -10.744 22.846 1.00 69.06 104 ASP A O 1
ATOM 859 N N . LEU A 1 105 ? 5.830 -10.734 23.957 1.00 68.06 105 LEU A N 1
ATOM 860 C CA . LEU A 1 105 ? 6.590 -11.464 22.933 1.00 68.06 105 LEU A CA 1
ATOM 861 C C . LEU A 1 105 ? 6.204 -12.948 22.860 1.00 68.06 105 LEU A C 1
ATOM 863 O O . LEU A 1 105 ? 6.080 -13.481 21.763 1.00 68.06 105 LEU A O 1
ATOM 867 N N . LEU A 1 106 ? 5.978 -13.605 24.003 1.00 63.59 106 LEU A N 1
ATOM 868 C CA . LEU A 1 106 ? 5.580 -15.022 24.058 1.00 63.59 106 LEU A CA 1
ATOM 869 C C . LEU A 1 106 ? 4.180 -15.261 23.478 1.00 63.59 106 LEU A C 1
ATOM 871 O O . LEU A 1 106 ? 3.892 -16.318 22.934 1.00 63.59 106 LEU A O 1
ATOM 875 N N . GLN A 1 107 ? 3.300 -14.265 23.556 1.00 61.53 107 GLN A N 1
ATOM 876 C CA . GLN A 1 107 ? 1.951 -14.346 22.988 1.00 61.53 107 GLN A CA 1
ATOM 877 C C . GLN A 1 107 ? 1.915 -14.128 21.467 1.00 61.53 107 GLN A C 1
ATOM 879 O O . GLN A 1 107 ? 0.852 -14.226 20.856 1.00 61.53 107 GLN A O 1
ATOM 884 N N . ARG A 1 108 ? 3.069 -13.839 20.857 1.00 62.06 108 ARG A N 1
ATOM 885 C CA . ARG A 1 108 ? 3.231 -13.573 19.425 1.00 62.06 108 ARG A CA 1
ATOM 886 C C . ARG A 1 108 ? 3.500 -14.835 18.592 1.00 62.06 108 ARG A C 1
ATOM 888 O O . ARG A 1 108 ? 3.500 -14.741 17.371 1.00 62.06 108 ARG A O 1
ATOM 895 N N . GLU A 1 109 ? 3.678 -16.003 19.219 1.00 51.84 109 GLU A N 1
ATOM 896 C CA . GLU A 1 109 ? 4.082 -17.286 18.595 1.00 51.84 109 GLU A CA 1
ATOM 897 C C . GLU A 1 109 ? 3.115 -17.862 17.525 1.00 51.84 109 GLU A C 1
ATOM 899 O O . GLU A 1 109 ? 3.344 -18.952 17.010 1.00 51.84 109 GLU A O 1
ATOM 904 N N . GLY A 1 110 ? 2.052 -17.148 17.138 1.00 50.56 110 GLY A N 1
ATOM 905 C CA . GLY A 1 110 ? 1.192 -17.496 15.995 1.00 50.56 110 GLY A CA 1
ATOM 906 C C . GLY A 1 110 ? 1.607 -16.867 14.659 1.00 50.56 110 GLY A C 1
ATOM 907 O O . GLY A 1 110 ? 1.064 -17.229 13.619 1.00 50.56 110 GLY A O 1
ATOM 908 N N . LEU A 1 111 ? 2.551 -15.926 14.673 1.00 49.62 111 LEU A N 1
ATOM 909 C CA . LEU A 1 111 ? 3.110 -15.317 13.473 1.00 49.62 111 LEU A CA 1
ATOM 910 C C . LEU A 1 111 ? 4.308 -16.154 13.014 1.00 49.62 111 LEU A C 1
ATOM 912 O O . LEU A 1 111 ? 5.284 -16.278 13.752 1.00 49.62 111 LEU A O 1
ATOM 916 N N . ILE A 1 112 ? 4.254 -16.712 11.800 1.00 44.12 112 ILE A N 1
ATOM 917 C CA . ILE A 1 112 ? 5.413 -17.324 11.126 1.00 44.12 112 ILE A CA 1
ATOM 918 C C . ILE A 1 112 ? 6.362 -16.183 10.730 1.00 44.12 112 ILE A C 1
ATOM 920 O O . ILE A 1 112 ? 6.487 -15.812 9.571 1.00 44.12 112 ILE A O 1
ATOM 924 N N . LEU A 1 113 ? 6.981 -15.554 11.722 1.00 48.97 113 LEU A N 1
ATOM 925 C CA . LEU A 1 113 ? 8.016 -14.551 11.551 1.00 48.97 113 LEU A CA 1
ATOM 926 C C . LEU A 1 113 ? 9.319 -15.222 11.958 1.00 48.97 113 LEU A C 1
ATOM 928 O O . LEU A 1 113 ? 9.439 -15.771 13.050 1.00 48.97 113 LEU A O 1
ATOM 932 N N . SER A 1 114 ? 10.273 -15.230 11.034 1.00 39.50 114 SER A N 1
ATOM 933 C CA . SER A 1 114 ? 11.581 -15.865 11.184 1.00 39.50 114 SER A CA 1
ATOM 934 C C . SER A 1 114 ? 12.198 -15.612 12.570 1.00 39.50 114 SER A C 1
ATOM 936 O O . SER A 1 114 ? 12.357 -14.461 12.986 1.00 39.50 114 SER A O 1
ATOM 938 N N . GLU A 1 115 ? 12.615 -16.691 13.251 1.00 42.16 115 GLU A N 1
ATOM 939 C CA . GLU A 1 115 ? 13.225 -16.716 14.599 1.00 42.16 115 GLU A CA 1
ATOM 940 C C . GLU A 1 115 ? 14.398 -15.729 14.786 1.00 42.16 115 GLU A C 1
ATOM 942 O O . GLU A 1 115 ? 14.811 -15.432 15.907 1.00 42.16 115 GLU A O 1
ATOM 947 N N . LYS A 1 116 ? 14.945 -15.182 13.695 1.00 41.41 116 LYS A N 1
ATOM 948 C CA . LYS A 1 116 ? 16.115 -14.300 13.696 1.00 41.41 116 LYS A CA 1
ATOM 949 C C . LYS A 1 116 ? 15.857 -12.873 14.200 1.00 41.41 116 LYS A C 1
ATOM 951 O O . LYS A 1 116 ? 16.825 -12.210 14.564 1.00 41.41 116 LYS A O 1
ATOM 956 N N . PHE A 1 117 ? 14.610 -12.395 14.268 1.00 47.66 117 PHE A N 1
ATOM 957 C CA . PHE A 1 117 ? 14.313 -10.986 14.604 1.00 47.66 117 PHE A CA 1
ATOM 958 C C . PHE A 1 117 ? 13.716 -10.749 16.002 1.00 47.66 117 PHE A C 1
ATOM 960 O O . PHE A 1 117 ? 13.561 -9.603 16.424 1.00 47.66 117 PHE A O 1
ATOM 967 N N . HIS A 1 118 ? 13.436 -11.801 16.776 1.00 51.06 118 HIS A N 1
ATOM 968 C CA . HIS A 1 118 ? 12.720 -11.680 18.054 1.00 51.06 118 HIS A CA 1
ATOM 969 C C . HIS A 1 118 ? 13.502 -11.018 19.205 1.00 51.06 118 HIS A C 1
ATOM 971 O O . HIS A 1 118 ? 12.911 -10.720 20.243 1.00 51.06 118 HIS A O 1
ATOM 977 N N . HIS A 1 119 ? 14.805 -10.753 19.062 1.00 48.78 119 HIS A N 1
ATOM 978 C CA . HIS A 1 119 ? 15.657 -10.400 20.206 1.00 48.78 119 HIS A CA 1
ATOM 979 C C . HIS A 1 119 ? 16.037 -8.918 20.370 1.00 48.78 119 HIS A C 1
ATOM 981 O O . HIS A 1 119 ? 16.632 -8.584 21.394 1.00 48.78 119 HIS A O 1
ATOM 987 N N . SER A 1 120 ? 15.700 -8.013 19.442 1.00 56.69 120 SER A N 1
ATOM 988 C CA . SER A 1 120 ? 16.169 -6.611 19.515 1.00 56.69 120 SER A CA 1
ATOM 989 C C . SER A 1 120 ? 15.083 -5.547 19.683 1.00 56.69 120 SER A C 1
ATOM 991 O O . SER A 1 120 ? 15.399 -4.420 20.064 1.00 56.69 120 SER A O 1
ATOM 993 N N . CYS A 1 121 ? 13.812 -5.867 19.451 1.00 70.25 121 CYS A N 1
ATOM 994 C CA . CYS A 1 121 ? 12.758 -4.863 19.503 1.00 70.25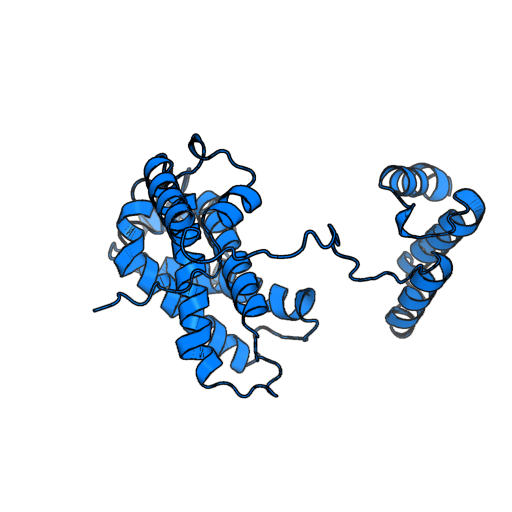 121 CYS A CA 1
ATOM 995 C C . CYS A 1 121 ? 12.206 -4.670 20.930 1.00 70.25 121 CYS A C 1
ATOM 997 O O . CYS A 1 121 ? 11.545 -5.549 21.482 1.00 70.25 121 CYS A O 1
ATOM 999 N N . GLN A 1 122 ? 12.454 -3.497 21.525 1.00 76.75 122 GLN A N 1
ATOM 1000 C CA . GLN A 1 122 ? 11.962 -3.131 22.866 1.00 76.75 122 GLN A CA 1
ATOM 1001 C C . GLN A 1 122 ? 10.743 -2.196 22.836 1.00 76.75 122 GLN A C 1
ATOM 1003 O O . GLN A 1 122 ? 10.025 -2.081 23.834 1.00 76.75 122 GLN A O 1
ATOM 1008 N N . ARG A 1 123 ? 10.495 -1.517 21.711 1.00 83.75 123 ARG A N 1
ATOM 1009 C CA . ARG A 1 123 ? 9.371 -0.592 21.511 1.00 83.75 123 ARG A CA 1
ATOM 1010 C C . ARG A 1 123 ? 8.527 -1.041 20.333 1.00 83.75 123 ARG A C 1
ATOM 1012 O O . ARG A 1 123 ? 9.069 -1.479 19.327 1.00 83.75 123 ARG A O 1
ATOM 1019 N N . LYS A 1 124 ? 7.209 -0.862 20.428 1.00 85.38 124 LYS A N 1
ATOM 1020 C CA . LYS A 1 124 ? 6.288 -1.182 19.328 1.00 85.38 124 LYS A CA 1
ATOM 1021 C C . LYS A 1 124 ? 6.681 -0.539 18.006 1.00 85.38 124 LYS A C 1
ATOM 1023 O O . LYS A 1 124 ? 6.605 -1.200 16.980 1.00 85.38 124 LYS A O 1
ATOM 1028 N N . GLU A 1 125 ? 7.111 0.718 18.045 1.00 87.62 125 GLU A N 1
ATOM 1029 C CA . GLU A 1 125 ? 7.553 1.439 16.853 1.00 87.62 125 GLU A CA 1
ATOM 1030 C C . GLU A 1 125 ? 8.687 0.722 16.113 1.00 87.62 125 GLU A C 1
ATOM 1032 O O . GLU A 1 125 ? 8.605 0.561 14.901 1.00 87.62 125 GLU A O 1
ATOM 1037 N N . ASP A 1 126 ? 9.696 0.239 16.840 1.00 85.25 126 ASP A N 1
ATOM 1038 C CA . ASP A 1 126 ? 10.865 -0.426 16.253 1.00 85.25 126 ASP A CA 1
ATOM 1039 C C . ASP A 1 126 ? 10.482 -1.785 15.637 1.00 85.25 126 ASP A C 1
ATOM 1041 O O . ASP A 1 126 ? 10.999 -2.180 14.590 1.00 85.25 126 ASP A O 1
ATOM 1045 N N . CYS A 1 127 ? 9.535 -2.491 16.265 1.00 83.12 127 CYS A N 1
ATOM 1046 C CA . CYS A 1 127 ? 8.995 -3.751 15.749 1.00 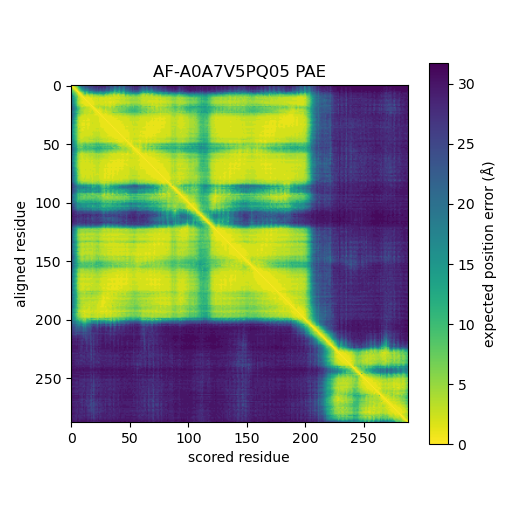83.12 127 CYS A CA 1
ATOM 1047 C C . CYS A 1 127 ? 8.222 -3.510 14.466 1.00 83.12 127 CYS A C 1
ATOM 1049 O O . CYS A 1 127 ? 8.504 -4.146 13.458 1.00 83.12 127 CYS A O 1
ATOM 1051 N N . LEU A 1 128 ? 7.278 -2.570 14.518 1.00 87.19 128 LEU A N 1
ATOM 1052 C CA . LEU A 1 128 ? 6.438 -2.230 13.385 1.00 87.19 128 LEU A CA 1
ATOM 1053 C C . LEU A 1 128 ? 7.286 -1.749 12.209 1.00 87.19 128 LEU A C 1
ATOM 1055 O O . LEU A 1 128 ? 7.050 -2.173 11.086 1.00 87.19 128 LEU A O 1
ATOM 1059 N N . TYR A 1 129 ? 8.299 -0.919 12.476 1.00 89.50 129 TYR A N 1
ATOM 1060 C CA . TYR A 1 129 ? 9.267 -0.492 11.472 1.00 89.50 129 TYR A CA 1
ATOM 1061 C C . TYR A 1 129 ? 9.915 -1.699 10.792 1.00 89.50 129 TYR A C 1
ATOM 1063 O O . TYR A 1 129 ? 9.894 -1.799 9.574 1.00 89.50 129 TYR A O 1
ATOM 1071 N N . THR A 1 130 ? 10.465 -2.627 11.577 1.00 84.06 130 THR A N 1
ATOM 1072 C CA . THR A 1 130 ? 11.200 -3.784 11.044 1.00 84.06 130 THR A CA 1
ATOM 1073 C C . THR A 1 130 ? 10.287 -4.735 10.270 1.00 84.06 130 THR A C 1
ATOM 1075 O O . THR A 1 130 ? 10.692 -5.292 9.256 1.00 84.06 130 THR A O 1
ATOM 1078 N N . GLU A 1 131 ? 9.055 -4.932 10.733 1.00 85.25 131 GLU A N 1
ATOM 1079 C CA . GLU A 1 131 ? 8.103 -5.807 10.054 1.00 85.25 131 GLU A CA 1
ATOM 1080 C C . GLU A 1 131 ? 7.593 -5.211 8.749 1.00 85.25 131 GLU A C 1
ATOM 1082 O O . GLU A 1 131 ? 7.608 -5.894 7.733 1.00 85.25 131 GLU A O 1
ATOM 1087 N N . LEU A 1 132 ? 7.197 -3.937 8.756 1.00 90.31 132 LEU A N 1
ATOM 1088 C CA . LEU A 1 132 ? 6.774 -3.254 7.537 1.00 90.31 132 LEU A CA 1
ATOM 1089 C C . LEU A 1 132 ? 7.921 -3.147 6.531 1.00 90.31 132 LEU A C 1
ATOM 1091 O O . LEU A 1 132 ? 7.696 -3.311 5.340 1.00 90.31 132 LEU A O 1
ATOM 1095 N N . LEU A 1 133 ? 9.150 -2.914 6.999 1.00 89.44 133 LEU A N 1
ATOM 1096 C CA . LEU A 1 133 ? 10.335 -2.894 6.146 1.00 89.44 133 LEU A CA 1
ATOM 1097 C C . LEU A 1 133 ? 10.486 -4.219 5.388 1.00 89.44 133 LEU A C 1
ATOM 1099 O O . LEU A 1 133 ? 10.601 -4.209 4.168 1.00 89.44 133 LEU A O 1
ATOM 1103 N N . ASN A 1 134 ? 10.473 -5.337 6.119 1.00 80.19 134 ASN A N 1
ATOM 1104 C CA . ASN A 1 134 ? 10.851 -6.640 5.575 1.00 80.19 134 ASN A CA 1
ATOM 1105 C C . ASN A 1 134 ? 9.718 -7.374 4.857 1.00 80.19 134 ASN A C 1
ATOM 1107 O O . ASN A 1 134 ? 10.001 -8.063 3.896 1.00 80.19 134 ASN A O 1
ATOM 1111 N N . TYR A 1 135 ? 8.478 -7.277 5.341 1.00 83.44 135 TYR A N 1
ATOM 1112 C CA . TYR A 1 135 ? 7.360 -8.099 4.847 1.00 83.44 135 TYR A CA 1
ATOM 1113 C C . TYR A 1 135 ? 6.352 -7.317 4.012 1.00 83.44 135 TYR A C 1
ATOM 1115 O O . TYR A 1 135 ? 5.313 -7.855 3.637 1.00 83.44 135 TYR A O 1
ATOM 1123 N N . VAL A 1 136 ? 6.585 -6.016 3.830 1.00 90.81 136 VAL A N 1
ATOM 1124 C CA . VAL A 1 136 ? 5.661 -5.154 3.099 1.00 90.81 136 VAL A CA 1
ATOM 1125 C C . VAL A 1 136 ? 6.421 -4.302 2.100 1.00 90.81 136 VAL A C 1
ATOM 1127 O O . VAL A 1 136 ? 6.269 -4.497 0.904 1.00 90.81 136 VAL A O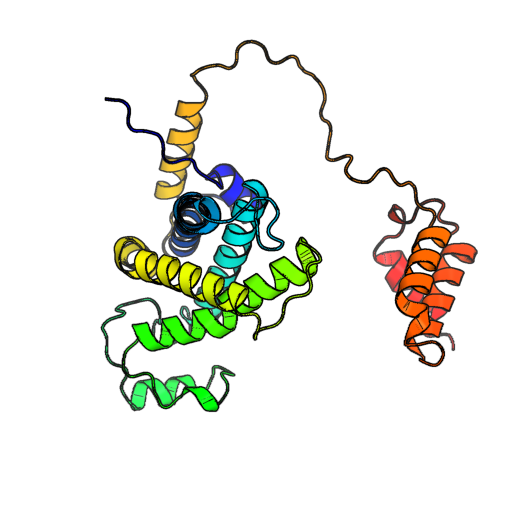 1
ATOM 1130 N N . VAL A 1 137 ? 7.257 -3.372 2.560 1.00 93.12 137 VAL A N 1
ATOM 1131 C CA . VAL A 1 137 ? 7.860 -2.357 1.687 1.00 93.12 137 VAL A CA 1
ATOM 1132 C C . VAL A 1 137 ? 8.918 -2.941 0.761 1.00 93.12 137 VAL A C 1
ATOM 1134 O O . VAL A 1 137 ? 8.883 -2.632 -0.426 1.00 93.12 137 VAL A O 1
ATOM 1137 N N . LEU A 1 138 ? 9.846 -3.753 1.276 1.00 91.75 138 LEU A N 1
ATOM 1138 C CA . LEU A 1 138 ? 10.883 -4.366 0.444 1.00 91.75 138 LEU A CA 1
ATOM 1139 C C . LEU A 1 138 ? 10.268 -5.308 -0.597 1.00 91.75 138 LEU A C 1
ATOM 1141 O O . LEU A 1 138 ? 10.540 -5.140 -1.782 1.00 91.75 138 LEU A O 1
ATOM 1145 N N . ASP A 1 139 ? 9.390 -6.214 -0.162 1.00 90.00 139 ASP A N 1
ATOM 1146 C CA . ASP A 1 139 ? 8.696 -7.159 -1.044 1.00 90.00 139 ASP A CA 1
ATOM 1147 C C . ASP A 1 139 ? 7.885 -6.422 -2.124 1.00 90.00 139 ASP A C 1
ATOM 1149 O O . ASP A 1 139 ? 8.084 -6.662 -3.311 1.00 90.00 139 ASP A O 1
ATOM 1153 N N . SER A 1 140 ? 7.069 -5.430 -1.738 1.00 93.56 140 SER A N 1
ATOM 1154 C CA . SER A 1 140 ? 6.263 -4.650 -2.696 1.00 93.56 140 SER A CA 1
ATOM 1155 C C . SER A 1 140 ? 7.123 -3.892 -3.708 1.00 93.56 140 SER A C 1
ATOM 1157 O O . SER A 1 140 ? 6.738 -3.758 -4.866 1.00 93.56 140 SER A O 1
ATOM 1159 N N . LEU A 1 141 ? 8.275 -3.361 -3.285 1.00 93.81 141 LEU A N 1
ATOM 1160 C CA . LEU A 1 141 ? 9.188 -2.653 -4.181 1.00 93.81 141 LEU A CA 1
ATOM 1161 C C . LEU A 1 141 ? 9.856 -3.601 -5.170 1.00 93.81 141 LEU A C 1
ATOM 1163 O O . LEU A 1 141 ? 9.930 -3.284 -6.355 1.00 93.81 141 LEU A O 1
ATOM 1167 N N . LEU A 1 142 ? 10.350 -4.743 -4.694 1.00 92.44 142 LEU A N 1
ATOM 1168 C CA . LEU A 1 142 ? 10.977 -5.731 -5.563 1.00 92.44 142 LEU A CA 1
ATOM 1169 C C . LEU A 1 142 ? 9.972 -6.284 -6.564 1.00 92.44 142 LEU A C 1
ATOM 1171 O O . LEU A 1 142 ? 10.306 -6.374 -7.742 1.00 92.44 142 LEU A O 1
ATOM 1175 N N . ASP A 1 143 ? 8.753 -6.590 -6.130 1.00 92.88 143 ASP A N 1
ATOM 1176 C CA . ASP A 1 143 ? 7.703 -7.063 -7.026 1.00 92.88 143 ASP A CA 1
ATOM 1177 C C . ASP A 1 143 ? 7.341 -5.996 -8.065 1.00 92.88 143 ASP A C 1
ATOM 1179 O O . ASP A 1 143 ? 7.289 -6.289 -9.259 1.00 92.88 143 ASP A O 1
ATOM 1183 N N . PHE A 1 144 ? 7.191 -4.738 -7.645 1.00 94.50 144 PHE A N 1
ATOM 1184 C CA . PHE A 1 144 ? 6.904 -3.634 -8.557 1.00 94.50 144 PHE A CA 1
ATOM 1185 C C . PHE A 1 144 ? 7.993 -3.467 -9.628 1.00 94.50 144 PHE A C 1
ATOM 1187 O O . PHE A 1 144 ? 7.698 -3.455 -10.821 1.00 94.50 144 PHE A O 1
ATOM 1194 N N . TYR A 1 145 ? 9.269 -3.390 -9.243 1.00 92.56 145 TYR A N 1
ATOM 1195 C CA . TYR A 1 145 ? 10.334 -3.214 -10.233 1.00 92.56 145 TYR A CA 1
ATOM 1196 C C . TYR A 1 145 ? 10.514 -4.443 -11.128 1.00 92.56 145 TYR A C 1
ATOM 1198 O O . TYR A 1 145 ? 10.649 -4.287 -12.342 1.00 92.56 145 TYR A O 1
ATOM 1206 N N . ASN A 1 146 ? 10.476 -5.651 -10.564 1.00 91.12 146 ASN A N 1
ATOM 1207 C CA . ASN A 1 146 ? 10.719 -6.873 -11.327 1.00 91.12 146 ASN A CA 1
ATOM 1208 C C . ASN A 1 146 ? 9.558 -7.225 -12.268 1.00 91.12 146 ASN A C 1
ATOM 1210 O O . ASN A 1 146 ? 9.815 -7.662 -13.391 1.00 91.12 146 ASN A O 1
ATOM 1214 N N . TYR A 1 147 ? 8.305 -7.052 -11.834 1.00 91.31 147 TYR A N 1
ATOM 1215 C CA . TYR A 1 147 ? 7.132 -7.508 -12.586 1.00 91.31 147 TYR A CA 1
ATOM 1216 C C . TYR A 1 147 ? 6.399 -6.386 -13.322 1.00 91.31 147 TYR A C 1
ATOM 1218 O O . TYR A 1 147 ? 6.034 -6.593 -14.478 1.00 91.31 147 TYR A O 1
ATOM 1226 N N . GLU A 1 148 ? 6.224 -5.210 -12.713 1.00 89.69 148 GLU A N 1
ATOM 1227 C CA . GLU A 1 148 ? 5.516 -4.098 -13.371 1.00 89.69 148 GLU A CA 1
ATOM 1228 C C . GLU A 1 148 ? 6.433 -3.354 -14.346 1.00 89.69 148 GLU A C 1
ATOM 1230 O O . GLU A 1 148 ? 6.043 -3.058 -15.475 1.00 89.69 148 GLU A O 1
ATOM 1235 N N . LEU A 1 149 ? 7.681 -3.089 -13.941 1.00 88.81 149 LEU A N 1
ATOM 1236 C CA . LEU A 1 149 ? 8.638 -2.335 -14.763 1.00 88.81 149 LEU A CA 1
ATOM 1237 C C . LEU A 1 149 ? 9.605 -3.216 -15.563 1.00 88.81 149 LEU A C 1
ATOM 1239 O O . LEU A 1 149 ? 10.279 -2.726 -16.471 1.00 88.81 149 LEU A O 1
ATOM 1243 N N . GLY A 1 150 ? 9.695 -4.509 -15.242 1.00 87.06 150 GLY A N 1
ATOM 1244 C CA . GLY A 1 150 ? 10.621 -5.437 -15.895 1.00 87.06 150 GLY A CA 1
ATOM 1245 C C . GLY A 1 150 ? 12.101 -5.127 -15.633 1.00 87.06 150 GLY A C 1
ATOM 1246 O O . GLY A 1 150 ? 12.965 -5.524 -16.419 1.00 87.06 150 GLY A O 1
ATOM 1247 N N . VAL A 1 151 ? 12.406 -4.401 -14.555 1.00 88.19 151 VAL A N 1
ATOM 1248 C CA . VAL A 1 151 ? 13.770 -4.072 -14.137 1.00 88.19 151 VAL A CA 1
ATOM 1249 C C . VAL A 1 151 ? 14.208 -5.063 -13.070 1.00 88.19 151 VAL A C 1
ATOM 1251 O O . VAL A 1 151 ? 13.632 -5.118 -11.988 1.00 88.19 151 VAL A O 1
ATOM 1254 N N . VAL A 1 152 ? 15.247 -5.841 -13.379 1.00 88.75 152 VAL A N 1
ATOM 1255 C CA . VAL A 1 152 ? 15.761 -6.863 -12.463 1.00 88.75 152 VAL A CA 1
ATOM 1256 C C . VAL A 1 152 ? 16.445 -6.193 -11.274 1.00 88.75 152 VAL A C 1
ATOM 1258 O O . VAL A 1 152 ? 17.520 -5.617 -11.437 1.00 88.75 152 VAL A O 1
ATOM 1261 N N . MET A 1 153 ? 15.824 -6.307 -10.103 1.00 87.62 153 MET A N 1
ATOM 1262 C CA . MET A 1 153 ? 16.301 -5.766 -8.831 1.00 87.62 153 MET A CA 1
ATOM 1263 C C . MET A 1 153 ? 16.447 -6.872 -7.790 1.00 87.62 153 MET A C 1
ATOM 1265 O O . MET A 1 153 ? 15.634 -7.800 -7.733 1.00 87.62 153 MET A O 1
ATOM 1269 N N . ASP A 1 154 ? 17.447 -6.737 -6.924 1.00 87.19 154 ASP A N 1
ATOM 1270 C CA . ASP A 1 154 ? 17.681 -7.595 -5.772 1.00 87.19 154 ASP A CA 1
ATOM 1271 C C . ASP A 1 154 ? 17.657 -6.825 -4.435 1.00 87.19 154 ASP A C 1
ATOM 1273 O O . ASP A 1 154 ? 17.766 -5.602 -4.360 1.00 87.19 154 ASP A O 1
ATOM 1277 N N . GLU A 1 155 ? 17.514 -7.561 -3.329 1.00 84.19 155 GLU A N 1
ATOM 1278 C CA . GLU A 1 155 ? 17.485 -7.001 -1.965 1.00 84.19 155 GLU A CA 1
ATOM 1279 C C . GLU A 1 155 ? 18.799 -6.308 -1.540 1.00 84.19 155 GLU A C 1
ATOM 1281 O O . GLU A 1 155 ? 18.866 -5.692 -0.473 1.00 84.19 155 GLU A O 1
ATOM 1286 N N . LYS A 1 156 ? 19.882 -6.466 -2.308 1.00 85.94 156 LYS A N 1
ATOM 1287 C CA . LYS A 1 156 ? 21.215 -5.920 -2.021 1.00 85.94 156 LYS A CA 1
ATOM 1288 C C . LYS A 1 156 ? 21.509 -4.665 -2.836 1.00 85.94 156 LYS A C 1
ATOM 1290 O O . LYS A 1 156 ? 22.508 -4.000 -2.537 1.00 85.94 156 LYS A O 1
ATOM 1295 N N . ASP A 1 157 ? 20.673 -4.339 -3.816 1.00 87.81 157 ASP A N 1
ATOM 1296 C CA . ASP A 1 157 ? 20.809 -3.145 -4.628 1.00 87.81 157 ASP A CA 1
ATOM 1297 C C . ASP A 1 157 ? 20.719 -1.901 -3.746 1.00 87.81 157 ASP A C 1
ATOM 1299 O O . ASP A 1 157 ? 19.729 -1.635 -3.059 1.00 87.81 157 ASP A O 1
ATOM 1303 N N . HIS A 1 158 ? 21.808 -1.128 -3.740 1.00 88.81 158 HIS A N 1
ATOM 1304 C CA . HIS A 1 158 ? 21.964 0.001 -2.826 1.00 88.81 158 HIS A CA 1
ATOM 1305 C C . HIS A 1 158 ? 20.848 1.030 -2.993 1.00 88.81 158 HIS A C 1
ATOM 1307 O O . HIS A 1 158 ? 20.317 1.537 -2.006 1.00 88.81 158 HIS A O 1
ATOM 1313 N N . ASP A 1 159 ? 20.483 1.318 -4.236 1.00 88.81 159 ASP A N 1
ATOM 1314 C CA . ASP A 1 159 ? 19.513 2.355 -4.546 1.00 88.81 159 ASP A CA 1
ATOM 1315 C C . ASP A 1 159 ? 18.080 1.926 -4.167 1.00 88.81 159 ASP A C 1
ATOM 1317 O O . ASP A 1 159 ? 17.311 2.744 -3.652 1.00 88.81 159 ASP A O 1
ATOM 1321 N N . ILE A 1 160 ? 17.760 0.626 -4.275 1.00 90.50 160 ILE A N 1
ATOM 1322 C CA . ILE A 1 160 ? 16.523 0.045 -3.728 1.00 90.50 160 ILE A CA 1
ATOM 1323 C C . ILE A 1 160 ? 16.496 0.193 -2.211 1.00 90.50 160 ILE A C 1
ATOM 1325 O O . ILE A 1 160 ? 15.505 0.677 -1.669 1.00 90.50 160 ILE A O 1
ATOM 1329 N N . ILE A 1 161 ? 17.586 -0.130 -1.511 1.00 90.25 161 ILE A N 1
ATOM 1330 C CA . ILE A 1 161 ? 17.663 0.039 -0.051 1.00 90.25 161 ILE A CA 1
ATOM 1331 C C . ILE A 1 161 ? 17.416 1.505 0.344 1.00 90.25 161 ILE A C 1
ATOM 1333 O O . ILE A 1 161 ? 16.670 1.777 1.286 1.00 90.25 161 ILE A O 1
ATOM 1337 N N . VAL A 1 162 ? 17.982 2.466 -0.392 1.00 91.56 162 VAL A N 1
ATOM 1338 C CA . VAL A 1 162 ? 17.764 3.902 -0.143 1.00 91.56 162 VAL A CA 1
ATOM 1339 C C . VAL A 1 162 ? 16.297 4.295 -0.358 1.00 91.56 162 VAL A C 1
ATOM 1341 O O . VAL A 1 162 ? 15.747 5.075 0.427 1.00 91.56 162 VAL A O 1
ATOM 1344 N N . LEU A 1 163 ? 15.640 3.758 -1.391 1.00 94.25 163 LEU A N 1
ATOM 1345 C CA . LEU A 1 163 ? 14.211 3.977 -1.634 1.00 94.25 163 LEU A CA 1
ATOM 1346 C C . LEU A 1 163 ? 13.347 3.363 -0.523 1.00 94.25 163 LEU A C 1
ATOM 1348 O O . LEU A 1 163 ? 12.478 4.041 0.027 1.00 94.25 163 LEU A O 1
ATOM 1352 N N . VAL A 1 164 ? 13.633 2.122 -0.132 1.00 94.12 164 VAL A N 1
ATOM 1353 C CA . VAL A 1 164 ? 12.974 1.415 0.973 1.00 94.12 164 VAL A CA 1
ATOM 1354 C C . VAL A 1 164 ? 13.051 2.240 2.265 1.00 94.12 164 VAL A C 1
ATOM 1356 O O . VAL A 1 164 ? 12.031 2.481 2.917 1.00 94.12 164 VAL A O 1
ATOM 1359 N N . GLU A 1 165 ? 14.241 2.727 2.633 1.00 92.62 165 GLU A N 1
ATOM 1360 C CA . GLU A 1 165 ? 14.437 3.554 3.830 1.00 92.62 165 GLU A CA 1
ATOM 1361 C C . GLU A 1 165 ? 13.624 4.855 3.774 1.00 92.62 165 GLU A C 1
ATOM 1363 O O . GLU A 1 165 ? 13.037 5.276 4.782 1.00 92.62 165 GLU A O 1
ATOM 1368 N N . PHE A 1 166 ? 13.564 5.491 2.599 1.00 96.06 166 PHE A N 1
ATOM 1369 C CA . PHE A 1 166 ? 12.764 6.692 2.383 1.00 96.06 166 PHE A CA 1
ATOM 1370 C C . PHE A 1 166 ? 11.269 6.414 2.578 1.00 96.06 166 PHE A C 1
ATOM 1372 O O . PHE A 1 166 ? 10.614 7.111 3.361 1.00 96.06 166 PHE A O 1
ATOM 1379 N N . ILE A 1 167 ? 10.740 5.377 1.925 1.00 97.25 167 ILE A N 1
ATOM 1380 C CA . ILE A 1 167 ? 9.331 4.978 2.015 1.00 97.25 167 ILE A CA 1
ATOM 1381 C C . ILE A 1 167 ? 8.961 4.650 3.462 1.00 97.25 167 ILE A C 1
ATOM 1383 O O . ILE A 1 167 ? 7.989 5.189 3.998 1.00 97.25 167 ILE A O 1
ATOM 1387 N N . MET A 1 168 ? 9.785 3.854 4.145 1.00 95.75 168 MET A N 1
ATOM 1388 C CA . MET A 1 168 ? 9.566 3.508 5.547 1.00 95.75 168 MET A CA 1
ATOM 1389 C C . MET A 1 168 ? 9.531 4.734 6.456 1.00 95.75 168 MET A C 1
ATOM 1391 O O . MET A 1 168 ? 8.694 4.829 7.360 1.00 95.75 168 MET A O 1
ATOM 1395 N N . LYS A 1 169 ? 10.403 5.715 6.212 1.00 95.81 169 LYS A N 1
ATOM 1396 C CA . LYS A 1 169 ? 10.393 6.976 6.957 1.00 95.81 169 LYS A CA 1
ATOM 1397 C C . LYS A 1 169 ? 9.092 7.751 6.742 1.00 95.81 169 LYS A C 1
ATOM 1399 O O . LYS A 1 169 ? 8.575 8.320 7.708 1.00 95.81 169 LYS A O 1
ATOM 1404 N N . VAL A 1 170 ? 8.567 7.776 5.517 1.00 97.19 170 VAL A N 1
ATOM 1405 C CA . VAL A 1 170 ? 7.295 8.438 5.191 1.00 97.19 170 VAL A CA 1
ATOM 1406 C C . VAL A 1 170 ? 6.132 7.744 5.896 1.00 97.19 170 VAL A C 1
ATOM 1408 O O . VAL A 1 170 ? 5.405 8.407 6.640 1.00 97.19 170 VAL A O 1
ATOM 1411 N N . ILE A 1 171 ? 6.015 6.419 5.757 1.00 96.62 171 ILE A N 1
ATOM 1412 C CA . ILE A 1 171 ? 4.960 5.609 6.388 1.00 96.62 171 ILE A CA 1
ATOM 1413 C C . ILE A 1 171 ? 4.961 5.815 7.904 1.00 96.62 171 ILE A C 1
ATOM 1415 O O . ILE A 1 171 ? 3.946 6.191 8.493 1.00 96.62 171 ILE A O 1
ATOM 1419 N N . MET A 1 172 ? 6.112 5.646 8.555 1.00 94.75 172 MET A N 1
ATOM 1420 C CA . MET A 1 172 ? 6.194 5.741 10.014 1.00 94.75 172 MET A CA 1
ATOM 1421 C C . MET A 1 172 ? 5.917 7.154 10.521 1.00 94.75 172 MET A C 1
ATOM 1423 O O . MET A 1 172 ? 5.254 7.336 11.547 1.00 94.75 172 MET A O 1
ATOM 1427 N N . ASN A 1 173 ? 6.363 8.180 9.792 1.00 95.50 173 ASN A N 1
ATOM 1428 C CA . ASN A 1 173 ? 6.020 9.558 10.118 1.00 95.50 173 ASN A CA 1
ATOM 1429 C C . ASN A 1 173 ? 4.515 9.827 9.956 1.00 95.50 173 ASN A C 1
ATOM 1431 O O . ASN A 1 173 ? 3.917 10.494 10.806 1.00 95.50 173 ASN A O 1
ATOM 1435 N N . PHE A 1 174 ? 3.886 9.289 8.911 1.00 95.75 174 PHE A N 1
ATOM 1436 C CA . PHE A 1 174 ? 2.450 9.417 8.692 1.00 95.75 174 PHE A CA 1
ATOM 1437 C C . PHE A 1 174 ? 1.648 8.743 9.811 1.00 95.75 174 PHE A C 1
ATOM 1439 O O . PHE A 1 174 ? 0.787 9.386 10.421 1.00 95.75 174 PHE A O 1
ATOM 1446 N N . ILE A 1 175 ? 1.994 7.500 10.166 1.00 94.25 175 ILE A N 1
ATOM 1447 C CA . ILE A 1 175 ? 1.372 6.764 11.275 1.00 94.25 175 ILE A CA 1
ATOM 1448 C C . ILE A 1 175 ? 1.466 7.577 12.570 1.00 94.25 175 ILE A C 1
ATOM 1450 O O . ILE A 1 175 ? 0.458 7.743 13.261 1.00 94.25 175 ILE A O 1
ATOM 1454 N N . ARG A 1 176 ? 2.650 8.120 12.884 1.00 91.50 176 ARG A N 1
ATOM 1455 C CA . ARG A 1 176 ? 2.903 8.867 14.126 1.00 91.50 176 ARG A CA 1
ATOM 1456 C C . ARG A 1 176 ? 2.127 10.180 14.200 1.00 91.50 176 ARG A C 1
ATOM 1458 O O . ARG A 1 176 ? 1.623 10.530 15.263 1.00 91.50 176 ARG A O 1
ATOM 1465 N N . THR A 1 177 ? 2.070 10.927 13.100 1.00 91.69 177 THR A N 1
ATOM 1466 C CA . THR A 1 177 ? 1.560 12.308 13.109 1.00 91.69 177 THR A CA 1
ATOM 1467 C C . THR A 1 177 ? 0.082 12.426 12.756 1.00 91.69 177 THR A C 1
ATOM 1469 O O . THR A 1 177 ? -0.590 13.326 13.258 1.00 91.69 177 THR A O 1
ATOM 1472 N N . ARG A 1 178 ? -0.440 11.538 11.901 1.00 91.19 178 ARG A N 1
ATOM 1473 C CA . ARG A 1 178 ? -1.801 11.637 11.346 1.00 91.19 178 ARG A CA 1
ATOM 1474 C C . ARG A 1 178 ? -2.603 10.346 11.472 1.00 91.19 178 ARG A C 1
ATOM 1476 O O . ARG A 1 178 ? -3.816 10.429 11.646 1.00 91.19 178 ARG A O 1
ATOM 1483 N N . GLY A 1 179 ? -1.942 9.190 11.414 1.00 89.62 179 GLY A N 1
ATOM 1484 C CA . GLY A 1 179 ? -2.592 7.881 11.352 1.00 89.62 179 GLY A CA 1
ATOM 1485 C C . GLY A 1 179 ? -3.195 7.381 12.665 1.00 89.62 179 GLY A C 1
ATOM 1486 O O . GLY A 1 179 ? -4.225 6.716 12.633 1.00 89.62 179 GLY A O 1
ATOM 1487 N N . GLN A 1 180 ? -2.614 7.731 13.822 1.00 90.88 180 GLN A N 1
ATOM 1488 C CA . GLN A 1 180 ? -3.019 7.169 15.126 1.00 90.88 180 GLN A CA 1
ATOM 1489 C C . GLN A 1 180 ? -4.523 7.264 15.425 1.00 90.88 180 GLN A C 1
ATOM 1491 O O . GLN A 1 180 ? -5.069 6.357 16.040 1.00 90.88 180 GLN A O 1
ATOM 1496 N N . LYS A 1 181 ? -5.194 8.346 15.012 1.00 90.88 181 LYS A N 1
ATOM 1497 C CA . LYS A 1 181 ? -6.632 8.528 15.271 1.00 90.88 181 LYS A CA 1
ATOM 1498 C C . LYS A 1 181 ? -7.515 7.516 14.539 1.00 90.88 181 LYS A C 1
ATOM 1500 O O . LYS A 1 181 ? -8.551 7.156 15.071 1.00 90.88 181 LYS A O 1
ATOM 1505 N N . TRP A 1 182 ? -7.099 7.074 13.356 1.00 92.38 182 TRP A N 1
ATOM 1506 C CA . TRP A 1 182 ? -7.842 6.123 12.531 1.00 92.38 182 TRP A CA 1
ATOM 1507 C C . TRP A 1 182 ? -7.492 4.689 12.921 1.00 92.38 182 TRP A C 1
ATOM 1509 O O . TRP A 1 182 ? -8.365 3.855 13.109 1.00 92.38 182 TRP A O 1
ATOM 1519 N N . LEU A 1 183 ? -6.206 4.438 13.179 1.00 91.81 183 LEU A N 1
ATOM 1520 C CA . LEU A 1 183 ? -5.715 3.128 13.606 1.00 91.81 183 LEU A CA 1
ATOM 1521 C C . LEU A 1 183 ? -6.164 2.746 15.025 1.00 91.81 183 LEU A C 1
ATOM 1523 O O . LEU A 1 183 ? -6.018 1.591 15.404 1.00 91.81 183 LEU A O 1
ATOM 1527 N N . ALA A 1 184 ? -6.673 3.691 15.824 1.00 89.62 184 ALA A N 1
ATOM 1528 C CA . ALA A 1 184 ? -7.205 3.415 17.158 1.00 89.62 184 ALA A CA 1
ATOM 1529 C C . ALA A 1 184 ? -8.552 2.673 17.130 1.00 89.62 184 ALA A C 1
ATOM 1531 O O . ALA A 1 184 ? -8.832 1.913 18.057 1.00 89.62 184 ALA A O 1
ATOM 1532 N N . THR A 1 185 ? -9.361 2.895 16.091 1.00 89.69 185 THR A N 1
ATOM 1533 C CA . THR A 1 185 ? -10.673 2.265 15.888 1.00 89.69 185 THR A CA 1
ATOM 1534 C C . THR A 1 185 ? -10.824 1.811 14.427 1.00 89.69 185 THR A C 1
ATOM 1536 O O . THR A 1 185 ? -11.691 2.303 13.715 1.00 89.69 185 THR A O 1
ATOM 1539 N N . PRO A 1 186 ? -9.969 0.887 13.948 1.00 90.12 186 PRO A N 1
ATOM 1540 C CA . PRO A 1 186 ? -9.822 0.587 12.520 1.00 90.12 186 PRO A CA 1
ATOM 1541 C C . PRO A 1 186 ? -11.105 0.067 11.862 1.00 90.12 186 PRO A C 1
ATOM 1543 O O . PRO A 1 186 ? -11.324 0.366 10.696 1.00 90.12 186 PRO A O 1
ATOM 1546 N N . ASP A 1 187 ? -11.953 -0.644 12.611 1.00 91.06 187 ASP A N 1
ATOM 1547 C CA . ASP A 1 187 ? -13.190 -1.266 12.114 1.00 91.06 187 ASP A CA 1
ATOM 1548 C C . ASP A 1 187 ? -14.405 -0.317 12.133 1.00 91.06 187 ASP A C 1
ATOM 1550 O O . ASP A 1 187 ? -15.498 -0.690 11.705 1.00 91.06 187 ASP A O 1
ATOM 1554 N N . GLU A 1 188 ? -14.263 0.899 12.675 1.00 92.12 188 GLU A N 1
ATOM 1555 C CA . GLU A 1 188 ? -15.346 1.884 12.637 1.00 92.12 188 GLU A CA 1
ATOM 1556 C C . GLU A 1 188 ? -15.548 2.400 11.211 1.00 92.12 188 GLU A C 1
ATOM 1558 O O . GLU A 1 188 ? -14.592 2.579 10.458 1.00 92.12 188 GLU A O 1
ATOM 1563 N N . THR A 1 189 ? -16.805 2.655 10.843 1.00 92.69 189 THR A N 1
ATOM 1564 C CA . THR A 1 189 ? -17.142 3.166 9.510 1.00 92.69 189 THR A CA 1
ATOM 1565 C C . THR A 1 189 ? -16.521 4.541 9.258 1.00 92.69 189 THR A C 1
ATOM 1567 O O . THR A 1 189 ? -16.527 5.420 10.123 1.00 92.69 189 THR A O 1
ATOM 1570 N N . ALA A 1 190 ? -16.018 4.725 8.040 1.00 92.94 190 ALA A N 1
ATOM 1571 C CA . ALA A 1 190 ? -15.443 5.961 7.531 1.00 92.94 190 ALA A CA 1
ATOM 1572 C C . ALA A 1 190 ? -16.306 6.636 6.458 1.00 92.94 190 ALA A C 1
ATOM 1574 O O . ALA A 1 190 ? -15.816 7.532 5.765 1.00 92.94 190 ALA A O 1
ATOM 1575 N N . GLY A 1 191 ? -17.571 6.225 6.304 1.00 89.50 191 GLY A N 1
ATOM 1576 C CA . GLY A 1 191 ? -18.452 6.743 5.254 1.00 89.50 191 GLY A CA 1
ATOM 1577 C C . GLY A 1 191 ? -18.542 8.273 5.254 1.00 89.50 191 GLY A C 1
ATOM 1578 O O . GLY A 1 191 ? -18.326 8.901 4.224 1.00 89.50 191 GLY A O 1
ATOM 1579 N N . GLU A 1 192 ? -18.711 8.901 6.427 1.00 90.25 192 GLU A N 1
ATOM 1580 C CA . GLU A 1 192 ? -18.770 10.370 6.533 1.00 90.25 192 GLU A CA 1
ATOM 1581 C C . GLU A 1 192 ? -17.482 11.069 6.063 1.00 90.25 192 GLU A C 1
ATOM 1583 O O . GLU A 1 192 ? -17.501 12.226 5.638 1.00 90.25 192 GLU A O 1
ATOM 1588 N N . GLN A 1 193 ? -16.335 10.413 6.214 1.00 91.81 193 GLN A N 1
ATOM 1589 C CA . GLN A 1 193 ? -15.029 10.937 5.851 1.00 91.81 193 GLN A CA 1
ATOM 1590 C C . GLN A 1 193 ? -14.871 10.871 4.338 1.00 91.81 193 GLN A C 1
ATOM 1592 O O . GLN A 1 193 ? -14.494 11.880 3.746 1.00 91.81 193 GLN A O 1
ATOM 1597 N N . PHE A 1 194 ? -15.215 9.739 3.722 1.00 89.31 194 PHE A N 1
ATOM 1598 C CA . PHE A 1 194 ? -15.227 9.595 2.268 1.00 89.31 194 PHE A CA 1
ATOM 1599 C C . PHE A 1 194 ? -16.251 10.526 1.608 1.00 89.31 194 PHE A C 1
ATOM 1601 O O . PHE A 1 194 ? -15.885 11.230 0.670 1.00 89.31 194 PHE A O 1
ATOM 1608 N N . ASP A 1 195 ? -17.457 10.667 2.164 1.00 86.81 195 ASP A N 1
ATOM 1609 C CA . ASP A 1 195 ? -18.476 11.607 1.673 1.00 86.81 195 ASP A CA 1
ATOM 1610 C C . ASP A 1 195 ? -17.956 13.049 1.607 1.00 86.81 195 ASP A C 1
ATOM 1612 O O . ASP A 1 195 ? -18.197 13.768 0.639 1.00 86.81 195 ASP A O 1
ATOM 1616 N N . ARG A 1 196 ? -17.194 13.493 2.617 1.00 87.12 196 ARG A N 1
ATOM 1617 C CA . ARG A 1 196 ? -16.588 14.837 2.604 1.00 87.12 196 ARG A CA 1
ATOM 1618 C C . ARG A 1 196 ? -15.564 14.999 1.486 1.00 87.12 196 ARG A C 1
ATOM 1620 O O . ARG A 1 196 ? -15.443 16.094 0.943 1.00 87.12 196 ARG A O 1
ATOM 1627 N N . TYR A 1 197 ? -14.796 13.956 1.179 1.00 85.12 197 TYR A N 1
ATOM 1628 C CA . TYR A 1 197 ? -13.827 13.998 0.085 1.00 85.12 197 TYR A CA 1
ATOM 1629 C C . TYR A 1 197 ? -14.526 13.982 -1.274 1.00 85.12 197 TYR A C 1
ATOM 1631 O O . TYR A 1 197 ? -14.210 14.833 -2.099 1.00 85.12 197 TYR A O 1
ATOM 1639 N N . LEU A 1 198 ? -15.535 13.128 -1.458 1.00 85.44 198 LEU A N 1
ATOM 1640 C CA . LEU A 1 198 ? -16.351 13.081 -2.674 1.00 85.44 198 LEU A CA 1
ATOM 1641 C C . LEU A 1 198 ? -17.050 14.417 -2.948 1.00 85.44 198 LEU A C 1
ATOM 1643 O O . LEU A 1 198 ? -17.011 14.914 -4.067 1.00 85.44 198 LEU A O 1
ATOM 1647 N N . GLN A 1 199 ? -17.609 15.062 -1.920 1.00 82.81 199 GLN A N 1
ATOM 1648 C CA . GLN A 1 199 ? -18.196 16.398 -2.063 1.00 82.81 199 GLN A CA 1
ATOM 1649 C C . GLN A 1 199 ? -17.159 17.423 -2.536 1.00 82.81 199 GLN A C 1
ATOM 1651 O O . GLN A 1 199 ? -17.433 18.214 -3.433 1.00 82.81 199 GLN A O 1
ATOM 1656 N N . ASN A 1 200 ? -15.954 17.413 -1.958 1.00 76.00 200 ASN A N 1
ATOM 1657 C CA . ASN A 1 200 ? -14.886 18.327 -2.371 1.00 76.00 200 ASN A CA 1
ATOM 1658 C C . ASN A 1 200 ? -14.397 18.051 -3.800 1.00 76.00 200 ASN A C 1
ATOM 1660 O O . ASN A 1 200 ? -13.993 18.989 -4.489 1.00 76.00 200 ASN A O 1
ATOM 1664 N N . GLU A 1 201 ? -14.447 16.795 -4.243 1.00 71.88 201 GLU A N 1
ATOM 1665 C CA . GLU A 1 201 ? -14.196 16.421 -5.632 1.00 71.88 201 GLU A CA 1
ATOM 1666 C C . GLU A 1 201 ? -15.293 16.980 -6.538 1.00 71.88 201 GLU A C 1
ATOM 1668 O O . GLU A 1 201 ? -14.956 17.707 -7.463 1.00 71.88 201 GLU A O 1
ATOM 1673 N N . GLU A 1 202 ? -16.578 16.795 -6.230 1.00 57.03 202 GLU A N 1
ATOM 1674 C CA . GLU A 1 202 ? -17.693 17.352 -7.017 1.00 57.03 202 GLU A CA 1
ATOM 1675 C C . GLU A 1 202 ? -17.631 18.884 -7.156 1.00 57.03 202 GLU A C 1
ATOM 1677 O O . GLU A 1 202 ? -17.846 19.418 -8.245 1.00 57.03 202 GLU A O 1
ATOM 1682 N N . TYR A 1 203 ? -17.243 19.612 -6.101 1.00 46.91 203 TYR A N 1
ATOM 1683 C CA . TYR A 1 203 ? -17.053 21.069 -6.177 1.00 46.91 203 TYR A CA 1
ATOM 1684 C C . TYR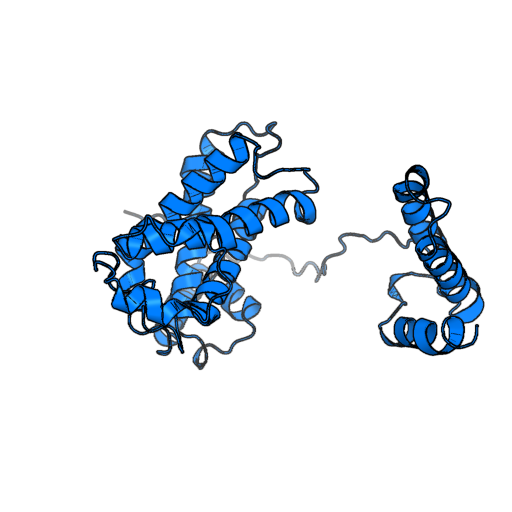 A 1 203 ? -15.834 21.499 -7.009 1.00 46.91 203 TYR A C 1
ATOM 1686 O O . TYR A 1 203 ? -15.762 22.658 -7.423 1.00 46.91 203 TYR A O 1
ATOM 1694 N N . SER A 1 204 ? -14.876 20.605 -7.278 1.00 46.50 204 SER A N 1
ATOM 1695 C CA . SER A 1 204 ? -13.722 20.907 -8.138 1.00 46.50 204 SER A CA 1
ATOM 1696 C C . SER A 1 204 ? -14.033 20.805 -9.639 1.00 46.50 204 SER A C 1
ATOM 1698 O O . SER A 1 204 ? -13.269 21.327 -10.450 1.00 46.50 204 SER A O 1
ATOM 1700 N N . TRP A 1 205 ? -15.180 20.220 -10.007 1.00 40.91 205 TRP A N 1
ATOM 1701 C CA . TRP A 1 205 ? -15.615 20.036 -11.399 1.00 40.91 205 TRP A CA 1
ATOM 1702 C C . TRP A 1 205 ? -16.474 21.189 -11.946 1.00 40.91 205 TRP A C 1
ATOM 1704 O O . TRP A 1 205 ? -16.666 21.287 -13.157 1.00 40.91 205 TRP A O 1
ATOM 1714 N N . ASP A 1 206 ? -16.916 22.129 -11.103 1.00 33.69 206 ASP A N 1
ATOM 1715 C CA . ASP A 1 206 ? -17.755 23.275 -11.515 1.00 33.69 206 ASP A CA 1
ATOM 1716 C C . ASP A 1 206 ? -16.941 24.454 -12.108 1.00 33.69 206 ASP A C 1
ATOM 1718 O O . ASP A 1 206 ? -17.402 25.591 -12.237 1.00 33.69 206 ASP A O 1
ATOM 1722 N N . GLY A 1 207 ? -15.682 24.188 -12.469 1.00 35.44 207 GLY A N 1
ATOM 1723 C CA . GLY A 1 207 ? -14.697 25.156 -12.938 1.00 35.44 207 GLY A CA 1
ATOM 1724 C C . GLY A 1 207 ? -14.059 24.785 -14.274 1.00 35.44 207 GLY A C 1
ATOM 1725 O O . GLY A 1 207 ? -12.849 24.920 -14.406 1.00 35.44 207 GLY A O 1
ATOM 1726 N N . GLY A 1 208 ? -14.846 24.346 -15.261 1.00 35.28 208 GLY A N 1
ATOM 1727 C CA . GLY A 1 208 ? -14.403 24.320 -16.660 1.00 35.28 208 GLY A CA 1
ATOM 1728 C C . GLY A 1 208 ? -14.567 22.997 -17.400 1.00 35.28 208 GLY A C 1
ATOM 1729 O O . GLY A 1 208 ? -13.586 22.474 -17.909 1.00 35.28 208 GLY A O 1
ATOM 1730 N N . PHE A 1 209 ? -15.802 22.530 -17.578 1.00 31.50 209 PHE A N 1
ATOM 1731 C CA . PHE A 1 209 ? -16.154 21.742 -18.763 1.00 31.50 209 PHE A CA 1
ATOM 1732 C C . PHE A 1 209 ? -16.761 22.689 -19.796 1.00 31.50 209 PHE A C 1
ATOM 1734 O O . PHE A 1 209 ? -17.974 22.814 -19.936 1.00 31.50 209 PHE A O 1
ATOM 1741 N N . GLY A 1 210 ? -15.889 23.438 -20.470 1.00 32.91 210 GLY A N 1
ATOM 1742 C CA . GLY A 1 210 ? -16.230 23.961 -21.784 1.00 32.91 210 GLY A CA 1
ATOM 1743 C C . GLY A 1 210 ? -16.116 22.805 -22.764 1.00 32.91 210 GLY A C 1
ATOM 1744 O O . GLY A 1 210 ? -15.020 22.268 -22.882 1.00 32.91 210 GLY A O 1
ATOM 1745 N N . ASP A 1 211 ? -17.240 22.428 -23.377 1.00 40.91 211 ASP A N 1
ATOM 1746 C CA . ASP A 1 211 ? -17.372 21.589 -24.575 1.00 40.91 211 ASP A CA 1
ATOM 1747 C C . ASP A 1 211 ? -16.132 20.737 -24.892 1.00 40.91 211 ASP A C 1
ATOM 1749 O O . ASP A 1 211 ? -15.343 21.060 -25.785 1.00 40.91 211 ASP A O 1
ATOM 1753 N N . LEU A 1 212 ? -15.957 19.639 -24.153 1.00 35.34 212 LEU A N 1
ATOM 1754 C CA . LEU A 1 212 ? -15.187 18.524 -24.686 1.00 35.34 212 LEU A CA 1
ATOM 1755 C C . LEU A 1 212 ? -16.073 17.862 -25.747 1.00 35.34 212 LEU A C 1
ATOM 1757 O O . LEU A 1 212 ? -17.243 17.597 -25.456 1.00 35.34 212 LEU A O 1
ATOM 1761 N N . PRO A 1 213 ? -15.574 17.654 -26.977 1.00 36.81 213 PRO A N 1
ATOM 1762 C CA . PRO A 1 213 ? -16.321 16.895 -27.963 1.00 36.81 213 PRO A CA 1
ATOM 1763 C C . PRO A 1 213 ? -16.614 15.509 -27.384 1.00 36.81 213 PRO A C 1
ATOM 1765 O O . PRO A 1 213 ? -15.778 14.931 -26.690 1.00 36.81 213 PRO A O 1
ATOM 1768 N N . GLU A 1 214 ? -17.824 15.014 -27.645 1.00 38.47 214 GLU A N 1
ATOM 1769 C CA . GLU A 1 214 ? -18.180 13.602 -27.518 1.00 38.47 214 GLU A CA 1
ATOM 1770 C C . GLU A 1 214 ? -17.305 12.794 -28.492 1.00 38.47 214 GLU A C 1
ATOM 1772 O O . GLU A 1 214 ? -17.778 12.362 -29.537 1.00 38.47 214 GLU A O 1
ATOM 1777 N N . ASP A 1 215 ? -16.020 12.647 -28.185 1.00 37.53 215 ASP A N 1
ATOM 1778 C CA . ASP A 1 215 ? -15.130 11.721 -28.867 1.00 37.53 215 ASP A CA 1
ATOM 1779 C C . ASP A 1 215 ? -14.962 10.513 -27.944 1.00 37.53 215 ASP A C 1
ATOM 1781 O O . ASP A 1 215 ? -14.269 10.551 -26.931 1.00 37.53 215 ASP A O 1
ATOM 1785 N N . ASP A 1 216 ? -15.744 9.498 -28.299 1.00 36.22 216 ASP A N 1
ATOM 1786 C CA . ASP A 1 216 ? -15.447 8.075 -28.256 1.00 36.22 216 ASP A CA 1
ATOM 1787 C C . ASP A 1 216 ? -14.858 7.475 -26.970 1.00 36.22 216 ASP A C 1
ATOM 1789 O O . ASP A 1 216 ? -13.740 7.720 -26.527 1.00 36.22 216 ASP A O 1
ATOM 1793 N N . VAL A 1 217 ? -15.646 6.542 -26.438 1.00 44.59 217 VAL A N 1
ATOM 1794 C CA . VAL A 1 217 ? -15.227 5.447 -25.567 1.00 44.59 217 VAL A CA 1
ATOM 1795 C C . VAL A 1 217 ? -14.132 4.639 -26.283 1.00 44.59 217 VAL A C 1
ATOM 1797 O O . VAL A 1 217 ? -14.411 3.619 -26.908 1.00 44.59 217 VAL A O 1
ATOM 1800 N N . GLU A 1 218 ? -12.882 5.085 -26.200 1.00 36.12 218 GLU A N 1
ATOM 1801 C CA . GLU A 1 218 ? -11.701 4.249 -26.421 1.00 36.12 218 GLU A CA 1
ATOM 1802 C C . GLU A 1 218 ? -11.400 3.540 -25.099 1.00 36.12 218 GLU A C 1
ATOM 1804 O O . GLU A 1 218 ? -10.679 4.029 -24.232 1.00 36.12 218 GLU A O 1
ATOM 1809 N N . GLY A 1 219 ? -12.023 2.375 -24.917 1.00 40.06 219 GLY A N 1
ATOM 1810 C CA . GLY A 1 219 ? -11.525 1.409 -23.953 1.00 40.06 219 GLY A CA 1
ATOM 1811 C C . GLY A 1 219 ? -10.149 0.955 -24.413 1.00 40.06 219 GLY A C 1
ATOM 1812 O O . GLY A 1 219 ? -10.056 0.321 -25.456 1.00 40.06 219 GLY A O 1
ATOM 1813 N N . ASP A 1 220 ? -9.114 1.308 -23.657 1.00 40.28 220 ASP A N 1
ATOM 1814 C CA . ASP A 1 220 ? -7.864 0.566 -23.503 1.00 40.28 220 ASP A CA 1
ATOM 1815 C C . ASP A 1 220 ? -7.522 -0.415 -24.647 1.00 40.28 220 ASP A C 1
ATOM 1817 O O . ASP A 1 220 ? -7.471 -1.636 -24.487 1.00 40.28 220 ASP A O 1
ATOM 1821 N N . GLU A 1 221 ? -7.214 0.138 -25.824 1.00 41.88 221 GLU A N 1
ATOM 1822 C CA . GLU A 1 221 ? -6.616 -0.574 -26.962 1.00 41.88 221 GLU A CA 1
ATOM 1823 C C . GLU A 1 221 ? -5.111 -0.838 -26.753 1.00 41.88 221 GLU A C 1
ATOM 1825 O O . GLU A 1 221 ? -4.342 -1.020 -27.705 1.00 41.88 221 GLU A O 1
ATOM 1830 N N . TRP A 1 222 ? -4.628 -0.886 -25.510 1.00 42.19 222 TRP A N 1
ATOM 1831 C CA . TRP A 1 222 ? -3.228 -1.200 -25.267 1.00 42.19 222 TRP A CA 1
ATOM 1832 C C . TRP A 1 222 ? -3.004 -2.707 -25.483 1.00 42.19 222 TRP A C 1
ATOM 1834 O O . TRP A 1 222 ? -3.246 -3.554 -24.627 1.00 42.19 222 TRP A O 1
ATOM 1844 N N . LYS A 1 223 ? -2.515 -3.013 -26.695 1.00 39.72 223 LYS A N 1
ATOM 1845 C CA . LYS A 1 223 ? -2.162 -4.315 -27.304 1.00 39.72 223 LYS A CA 1
ATOM 1846 C C . LYS A 1 223 ? -3.199 -4.882 -28.279 1.00 39.72 223 LYS A C 1
ATOM 1848 O O . LYS A 1 223 ? -3.574 -6.052 -28.180 1.00 39.72 223 LYS A O 1
ATOM 1853 N N . VAL A 1 224 ? -3.551 -4.128 -29.325 1.00 44.53 224 VAL A N 1
ATOM 1854 C CA . VAL A 1 224 ? -3.948 -4.735 -30.614 1.00 44.53 224 VAL A CA 1
ATOM 1855 C C . VAL A 1 224 ? -2.711 -5.339 -31.280 1.00 44.53 224 VAL A C 1
ATOM 1857 O O . VAL A 1 224 ? -2.173 -4.849 -32.264 1.00 44.53 224 VAL A O 1
ATOM 1860 N N . ASN A 1 225 ? -2.249 -6.432 -30.699 1.00 49.75 225 ASN A N 1
ATOM 1861 C CA . ASN A 1 225 ? -1.429 -7.405 -31.379 1.00 49.75 225 ASN A CA 1
ATOM 1862 C C . ASN A 1 225 ? -2.316 -8.651 -31.411 1.00 49.75 225 ASN A C 1
ATOM 1864 O O . ASN A 1 225 ? -2.481 -9.331 -30.398 1.00 49.75 225 ASN A O 1
ATOM 1868 N N . GLN A 1 226 ? -2.980 -8.876 -32.552 1.00 58.22 226 GLN A N 1
ATOM 1869 C CA . GLN A 1 226 ? -3.734 -10.099 -32.854 1.00 58.22 226 GLN A CA 1
ATOM 1870 C C . GLN A 1 226 ? -2.743 -11.258 -33.028 1.00 58.22 226 GLN A C 1
ATOM 1872 O O . GLN A 1 226 ? -2.604 -11.815 -34.113 1.00 58.22 226 GLN A O 1
ATOM 1877 N N . LEU A 1 227 ? -1.968 -11.554 -31.985 1.00 64.62 227 LEU A N 1
ATOM 1878 C CA . LEU A 1 227 ? -0.990 -12.626 -32.033 1.00 64.62 227 LEU A CA 1
ATOM 1879 C C . LEU A 1 227 ? -1.768 -13.931 -32.018 1.00 64.62 227 LEU A C 1
ATOM 1881 O O . LEU A 1 227 ? -2.543 -14.214 -31.096 1.00 64.62 227 LEU A O 1
ATOM 1885 N N . GLY A 1 228 ? -1.559 -14.718 -33.066 1.00 73.06 228 GLY A N 1
ATOM 1886 C CA . GLY A 1 228 ? -2.075 -16.071 -33.102 1.00 73.06 228 GLY A CA 1
ATOM 1887 C C . GLY A 1 228 ? -1.465 -16.875 -31.947 1.00 73.06 228 GLY A C 1
ATOM 1888 O O . GLY A 1 228 ? -0.300 -16.655 -31.597 1.00 73.06 228 GLY A O 1
ATOM 1889 N N . PRO A 1 229 ? -2.186 -17.857 -31.382 1.00 71.88 229 PRO A N 1
ATOM 1890 C CA . PRO A 1 229 ? -1.657 -18.722 -30.325 1.00 71.88 229 PRO A CA 1
ATOM 1891 C C . PRO A 1 229 ? -0.291 -19.337 -30.667 1.00 71.88 229 PRO A C 1
ATOM 1893 O O . PRO A 1 229 ? 0.559 -19.514 -29.801 1.00 71.88 229 PRO A O 1
ATOM 1896 N N . ALA A 1 230 ? -0.047 -19.627 -31.949 1.00 71.75 230 ALA A N 1
ATOM 1897 C CA . ALA A 1 230 ? 1.224 -20.167 -32.425 1.00 71.75 230 ALA A CA 1
ATOM 1898 C C . ALA A 1 230 ? 2.408 -19.197 -32.264 1.00 71.75 230 ALA A C 1
ATOM 1900 O O . ALA A 1 230 ? 3.512 -19.649 -31.971 1.00 71.75 230 ALA A O 1
ATOM 1901 N N . GLU A 1 231 ? 2.184 -17.897 -32.456 1.00 74.75 231 GLU A N 1
ATOM 1902 C CA . GLU A 1 231 ? 3.213 -16.859 -32.339 1.00 74.75 231 GLU A CA 1
ATOM 1903 C C . GLU A 1 231 ? 3.565 -16.622 -30.868 1.00 74.75 231 GLU A C 1
ATOM 1905 O O . GLU A 1 231 ? 4.732 -16.702 -30.498 1.00 74.75 231 GLU A O 1
ATOM 1910 N N . VAL A 1 232 ? 2.550 -16.510 -30.005 1.00 76.31 232 VAL A N 1
ATOM 1911 C CA . VAL A 1 232 ? 2.728 -16.371 -28.548 1.00 76.31 232 VAL A CA 1
ATOM 1912 C C . VAL A 1 232 ? 3.512 -17.545 -27.957 1.00 76.31 232 VAL A C 1
ATOM 1914 O O . VAL A 1 232 ? 4.415 -17.361 -27.141 1.00 76.31 232 VAL A O 1
ATOM 1917 N N . MET A 1 233 ? 3.194 -18.768 -28.385 1.00 77.00 233 MET A N 1
ATOM 1918 C CA . MET A 1 233 ? 3.894 -19.960 -27.908 1.00 77.00 233 MET A CA 1
ATOM 1919 C C . MET A 1 233 ? 5.323 -20.051 -28.443 1.00 77.00 233 MET A C 1
ATOM 1921 O O . MET A 1 233 ? 6.192 -20.595 -27.765 1.00 77.00 233 MET A O 1
ATOM 1925 N N . GLU A 1 234 ? 5.590 -19.536 -29.642 1.00 77.19 234 GLU A N 1
ATOM 1926 C CA . GLU A 1 234 ? 6.942 -19.506 -30.195 1.00 77.19 234 GLU A CA 1
ATOM 1927 C C . GLU A 1 234 ? 7.821 -18.462 -29.502 1.00 77.19 234 GLU A C 1
ATOM 1929 O O . GLU A 1 234 ? 8.957 -18.780 -29.150 1.00 77.19 234 GLU A O 1
ATOM 1934 N N . ASP A 1 235 ? 7.281 -17.281 -29.200 1.00 77.31 235 ASP A N 1
ATOM 1935 C CA . ASP A 1 235 ? 7.962 -16.257 -28.400 1.00 77.31 235 ASP A CA 1
ATOM 1936 C C . ASP A 1 235 ? 8.299 -16.786 -27.002 1.00 77.31 235 ASP A C 1
ATOM 1938 O O . ASP A 1 235 ? 9.440 -16.676 -26.542 1.00 77.31 235 ASP A O 1
ATOM 1942 N N . PHE A 1 236 ? 7.337 -17.457 -26.357 1.00 74.81 236 PHE A N 1
ATOM 1943 C CA . PHE A 1 236 ? 7.569 -18.143 -25.089 1.00 74.81 236 PHE A CA 1
ATOM 1944 C C . PHE A 1 236 ? 8.675 -19.201 -25.223 1.00 74.81 236 PHE A C 1
ATOM 1946 O O . PHE A 1 236 ? 9.601 -19.255 -24.415 1.00 74.81 236 PHE A O 1
ATOM 1953 N N . ARG A 1 237 ? 8.657 -20.024 -26.279 1.00 72.44 237 ARG A N 1
ATOM 1954 C CA . ARG A 1 237 ? 9.726 -21.007 -26.507 1.00 72.44 237 ARG A CA 1
ATOM 1955 C C . ARG A 1 237 ? 11.083 -20.342 -26.674 1.00 72.44 237 ARG A C 1
ATOM 1957 O O . ARG A 1 237 ? 12.042 -20.816 -26.076 1.00 72.44 237 ARG A O 1
ATOM 1964 N N . GLN A 1 238 ? 11.189 -19.275 -27.455 1.00 75.50 238 GLN A N 1
ATOM 1965 C CA . GLN A 1 238 ? 12.463 -18.607 -27.720 1.00 75.50 238 GLN A CA 1
ATOM 1966 C C . GLN A 1 238 ? 13.029 -17.924 -26.475 1.00 75.50 238 GLN A C 1
ATOM 1968 O O . GLN A 1 238 ? 14.229 -18.050 -26.222 1.00 75.50 238 GLN A O 1
ATOM 1973 N N . ALA A 1 239 ? 12.175 -17.292 -25.667 1.00 72.00 239 ALA A N 1
ATOM 1974 C CA . ALA A 1 239 ? 12.568 -16.679 -24.400 1.00 72.00 239 ALA A CA 1
ATOM 1975 C C . ALA A 1 239 ? 13.139 -17.706 -23.402 1.00 72.00 239 ALA A C 1
ATOM 1977 O O . ALA A 1 239 ? 14.089 -17.402 -22.685 1.00 72.00 239 ALA A O 1
ATOM 1978 N N . TYR A 1 240 ? 12.624 -18.942 -23.404 1.00 67.94 240 TYR A N 1
ATOM 1979 C CA . TYR A 1 240 ? 12.988 -19.979 -22.427 1.00 67.94 240 TYR A CA 1
ATOM 1980 C C . TYR A 1 240 ? 13.836 -21.143 -22.997 1.00 67.94 240 TYR A C 1
ATOM 1982 O O . TYR A 1 240 ? 14.249 -22.046 -22.261 1.00 67.94 240 TYR A O 1
ATOM 1990 N N . ALA A 1 241 ? 14.169 -21.138 -24.296 1.00 62.19 241 ALA A N 1
ATOM 1991 C CA . ALA A 1 241 ? 14.885 -22.223 -24.987 1.00 62.19 241 ALA A CA 1
ATOM 1992 C C . ALA A 1 241 ? 16.353 -22.406 -24.563 1.00 62.19 241 ALA A C 1
ATOM 1994 O O . ALA A 1 241 ? 16.971 -23.411 -24.949 1.00 62.19 241 ALA A O 1
ATOM 1995 N N . HIS A 1 242 ? 16.937 -21.449 -23.837 1.00 58.88 242 HIS A N 1
ATOM 1996 C CA . HIS A 1 242 ? 18.343 -21.504 -23.438 1.00 58.88 242 HIS A CA 1
ATOM 1997 C C . HIS A 1 242 ? 18.593 -22.335 -22.169 1.00 58.88 242 HIS A C 1
ATOM 1999 O O . HIS A 1 242 ? 19.657 -22.949 -22.079 1.00 58.88 242 HIS A O 1
ATOM 2005 N N . ASP A 1 243 ? 17.603 -22.457 -21.278 1.00 59.81 243 ASP A N 1
ATOM 2006 C CA . ASP A 1 243 ? 17.810 -23.029 -19.939 1.00 59.81 243 ASP A CA 1
ATOM 2007 C C . ASP A 1 243 ? 17.180 -24.421 -19.723 1.00 59.81 243 ASP A C 1
ATOM 2009 O O . ASP A 1 243 ? 17.636 -25.172 -18.861 1.00 59.81 243 ASP A O 1
ATOM 2013 N N . TYR A 1 244 ? 16.185 -24.835 -20.525 1.00 54.72 244 TYR A N 1
ATOM 2014 C CA . TYR A 1 244 ? 15.289 -25.934 -20.111 1.00 54.72 244 TYR A CA 1
ATOM 2015 C C . TYR A 1 244 ? 14.933 -26.989 -21.176 1.00 54.72 244 TYR A C 1
ATOM 2017 O O . TYR A 1 244 ? 13.950 -27.712 -21.021 1.00 54.72 244 TYR A O 1
ATOM 2025 N N . ARG A 1 245 ? 15.746 -27.186 -22.226 1.00 54.84 245 ARG A N 1
ATOM 2026 C CA . ARG A 1 245 ? 15.432 -28.130 -23.337 1.00 54.84 245 ARG A CA 1
ATOM 2027 C C . ARG A 1 245 ? 15.181 -29.600 -22.944 1.00 54.84 245 ARG A C 1
ATOM 2029 O O . ARG A 1 245 ? 14.737 -30.370 -23.786 1.00 54.84 245 ARG A O 1
ATOM 2036 N N . ASN A 1 246 ? 15.468 -30.006 -21.705 1.00 55.16 246 ASN A N 1
ATOM 2037 C CA . ASN A 1 246 ? 15.294 -31.383 -21.217 1.00 55.16 246 ASN A CA 1
ATOM 2038 C C . ASN A 1 246 ? 14.344 -31.504 -20.011 1.00 55.16 246 ASN A C 1
ATOM 2040 O O . ASN A 1 246 ? 14.360 -32.528 -19.328 1.00 55.16 246 ASN A O 1
ATOM 2044 N N . VAL A 1 247 ? 13.544 -30.477 -19.724 1.00 60.09 247 VAL A N 1
ATOM 2045 C CA . VAL A 1 247 ? 12.697 -30.424 -18.526 1.00 60.09 247 VAL A CA 1
ATOM 2046 C C . VAL A 1 247 ? 11.251 -30.833 -18.876 1.00 60.09 247 VAL A C 1
ATOM 2048 O O . VAL A 1 247 ? 10.733 -30.366 -19.894 1.00 60.09 247 VAL A O 1
ATOM 2051 N N . PRO A 1 248 ? 10.617 -31.764 -18.124 1.00 61.38 248 PRO A N 1
ATOM 2052 C CA . PRO A 1 248 ? 9.265 -32.284 -18.393 1.00 61.38 248 PRO A CA 1
ATOM 2053 C C . PRO A 1 248 ? 8.202 -31.211 -18.671 1.00 61.38 248 PRO A C 1
ATOM 2055 O O . PRO A 1 248 ? 7.298 -31.419 -19.475 1.00 61.38 248 PRO A O 1
ATOM 2058 N N . GLU A 1 249 ? 8.357 -30.050 -18.054 1.00 65.56 249 GLU A N 1
ATOM 2059 C CA . GLU A 1 249 ? 7.515 -28.867 -18.134 1.00 65.56 249 GLU A CA 1
ATOM 2060 C C . GLU A 1 249 ? 7.459 -28.308 -19.566 1.00 65.56 249 GLU A C 1
ATOM 2062 O O . GLU A 1 249 ? 6.403 -27.872 -20.018 1.00 65.56 249 GLU A O 1
ATOM 2067 N N . PHE A 1 250 ? 8.540 -28.433 -20.348 1.00 68.94 250 PHE A N 1
ATOM 2068 C CA . PHE A 1 250 ? 8.551 -28.017 -21.755 1.00 68.94 250 PHE A CA 1
ATOM 2069 C C . PHE A 1 250 ? 7.659 -28.910 -22.632 1.00 68.94 250 PHE A C 1
ATOM 2071 O O . PHE A 1 250 ? 7.045 -28.435 -23.583 1.00 68.94 250 PHE A O 1
ATOM 2078 N N . ARG A 1 251 ? 7.503 -30.196 -22.277 1.00 70.75 251 ARG A N 1
ATOM 2079 C CA . ARG A 1 251 ? 6.576 -31.102 -22.980 1.00 70.75 251 ARG A CA 1
ATOM 2080 C C . ARG A 1 251 ? 5.118 -30.747 -22.712 1.00 70.75 251 ARG A C 1
ATOM 2082 O O . ARG A 1 251 ? 4.274 -30.968 -23.573 1.00 70.75 251 ARG A O 1
ATOM 2089 N N . VAL A 1 252 ? 4.811 -30.211 -21.529 1.00 75.12 252 VAL A N 1
ATOM 2090 C CA . VAL A 1 252 ? 3.462 -29.721 -21.207 1.00 75.12 252 VAL A CA 1
ATOM 2091 C C . VAL A 1 252 ? 3.132 -28.508 -22.073 1.00 75.12 252 VAL A C 1
ATOM 2093 O O . VAL A 1 252 ? 2.050 -28.453 -22.646 1.00 75.12 252 VAL A O 1
ATOM 2096 N N . VAL A 1 253 ? 4.090 -27.595 -22.246 1.00 75.62 253 VAL A N 1
ATOM 2097 C CA . VAL A 1 253 ? 3.966 -26.422 -23.126 1.00 75.62 253 VAL A CA 1
ATOM 2098 C C . VAL A 1 253 ? 3.793 -26.833 -24.593 1.00 75.62 253 VAL A C 1
ATOM 2100 O O . VAL A 1 253 ? 2.932 -26.286 -25.280 1.00 75.62 253 VAL A O 1
ATOM 2103 N N . GLU A 1 254 ? 4.543 -27.830 -25.077 1.00 75.00 254 GLU A N 1
ATOM 2104 C CA . GLU A 1 254 ? 4.361 -28.376 -26.433 1.00 75.00 254 GLU A CA 1
ATOM 2105 C C . GLU A 1 254 ? 2.962 -28.967 -26.629 1.00 75.00 254 GLU A C 1
ATOM 2107 O O . GLU A 1 254 ? 2.280 -28.627 -27.593 1.00 75.00 254 GLU A O 1
ATOM 2112 N N . LYS A 1 255 ? 2.490 -29.782 -25.682 1.00 78.94 255 LYS A N 1
ATOM 2113 C CA . LYS A 1 255 ? 1.140 -30.356 -25.740 1.00 78.94 255 LYS A CA 1
ATOM 2114 C C . LYS A 1 255 ? 0.050 -29.305 -25.671 1.00 78.94 255 LYS A C 1
ATOM 2116 O O . LYS A 1 255 ? -0.967 -29.441 -26.342 1.00 78.94 255 LYS A O 1
ATOM 2121 N N . PHE A 1 256 ? 0.248 -28.275 -24.858 1.00 83.38 256 PHE A N 1
ATOM 2122 C CA . PHE A 1 256 ? -0.698 -27.176 -24.763 1.00 83.38 256 PHE A CA 1
ATOM 2123 C C . PHE A 1 256 ? -0.762 -26.401 -26.081 1.00 83.38 256 PHE A C 1
ATOM 2125 O O . PHE A 1 256 ? -1.846 -26.103 -26.575 1.00 83.38 256 PHE A O 1
ATOM 2132 N N . SER A 1 257 ? 0.392 -26.170 -26.716 1.00 78.44 257 SER A N 1
ATOM 2133 C CA . SER A 1 257 ? 0.465 -25.579 -28.055 1.00 78.44 257 SER A CA 1
ATOM 2134 C C . SER A 1 257 ? -0.269 -26.430 -29.097 1.00 78.44 257 SER A C 1
ATOM 2136 O O . SER A 1 257 ? -1.044 -25.889 -29.886 1.00 78.44 257 SER A O 1
ATOM 2138 N N . ASP A 1 258 ? -0.082 -27.752 -29.076 1.00 79.00 258 ASP A N 1
ATOM 2139 C CA . ASP A 1 258 ? -0.772 -28.674 -29.983 1.00 79.00 258 ASP A CA 1
ATOM 2140 C C . ASP A 1 258 ? -2.281 -28.743 -29.720 1.00 79.00 258 ASP A C 1
ATOM 2142 O O . ASP A 1 258 ? -3.055 -28.838 -30.670 1.00 79.00 258 ASP A O 1
ATOM 2146 N N . PHE A 1 259 ? -2.712 -28.672 -28.460 1.00 83.50 259 PHE A N 1
ATOM 2147 C CA . PHE A 1 259 ? -4.125 -28.632 -28.087 1.00 83.50 259 PHE A CA 1
ATOM 2148 C C . PHE A 1 259 ? -4.800 -27.361 -28.611 1.00 83.50 259 PHE A C 1
ATOM 2150 O O . PHE A 1 259 ? -5.803 -27.444 -29.319 1.00 83.50 259 PHE A O 1
ATOM 2157 N N . MET A 1 260 ? -4.201 -26.192 -28.370 1.00 80.25 260 MET A N 1
ATOM 2158 C CA . MET A 1 260 ? -4.731 -24.927 -28.887 1.00 80.25 260 MET A CA 1
ATOM 2159 C C . MET A 1 260 ? -4.806 -24.922 -30.418 1.00 80.25 260 MET A C 1
ATOM 2161 O O . MET A 1 260 ? -5.795 -24.468 -30.987 1.00 80.25 260 MET A O 1
ATOM 2165 N N . LYS A 1 261 ? -3.786 -25.465 -31.094 1.00 72.81 261 LYS A N 1
ATOM 2166 C CA . LYS A 1 261 ? -3.710 -25.462 -32.560 1.00 72.81 261 LYS A CA 1
ATOM 2167 C C . LYS A 1 261 ? -4.639 -26.475 -33.227 1.00 72.81 261 LYS A C 1
ATOM 2169 O O . LYS A 1 261 ? -5.226 -26.164 -34.255 1.00 72.81 261 LYS A O 1
ATOM 2174 N N . ASN A 1 262 ? -4.697 -27.699 -32.707 1.00 76.12 262 ASN A N 1
ATOM 2175 C CA . ASN A 1 262 ? -5.342 -28.819 -33.396 1.00 76.12 262 ASN A CA 1
ATOM 2176 C C . ASN A 1 262 ? -6.740 -29.139 -32.858 1.00 76.12 262 ASN A C 1
ATOM 2178 O O . ASN A 1 262 ? -7.461 -29.887 -33.513 1.00 76.12 262 ASN A O 1
ATOM 2182 N N . TYR A 1 263 ? -7.091 -28.655 -31.662 1.00 77.44 263 TYR A N 1
ATOM 2183 C CA . TYR A 1 263 ? -8.354 -28.994 -31.005 1.00 77.44 263 TYR A CA 1
ATOM 2184 C C . TYR A 1 263 ? -9.260 -27.780 -30.802 1.00 77.44 263 TYR A C 1
ATOM 2186 O O . TYR A 1 263 ? -10.442 -27.863 -31.114 1.00 77.44 263 TYR A O 1
ATOM 2194 N N . LEU A 1 264 ? -8.713 -26.655 -30.331 1.00 79.44 264 LEU A N 1
ATOM 2195 C CA . LEU A 1 264 ? -9.503 -25.432 -30.146 1.00 79.44 264 LEU A CA 1
ATOM 2196 C C . LEU A 1 264 ? -9.603 -24.576 -31.420 1.00 79.44 264 LEU A C 1
ATOM 2198 O O . LEU A 1 264 ? -10.498 -23.747 -31.512 1.00 79.44 264 LEU A O 1
ATOM 2202 N N . GLU A 1 265 ? -8.700 -24.773 -32.391 1.00 77.50 265 GLU A N 1
ATOM 2203 C CA . GLU A 1 265 ? -8.634 -24.021 -33.661 1.00 77.50 265 GLU A CA 1
ATOM 2204 C C . GLU A 1 265 ? -8.695 -22.488 -33.478 1.00 77.50 265 GLU A C 1
ATOM 2206 O O . GLU A 1 265 ? -9.209 -21.773 -34.335 1.00 77.50 265 GLU A O 1
ATOM 2211 N N . LEU A 1 266 ? -8.154 -21.975 -32.366 1.00 75.94 266 LEU A N 1
ATOM 2212 C CA . LEU A 1 266 ? -8.244 -20.552 -32.037 1.00 75.94 266 LEU A CA 1
ATOM 2213 C C . LEU A 1 266 ? -7.425 -19.713 -33.022 1.00 75.94 266 LEU A C 1
ATOM 2215 O O . LEU A 1 266 ? -6.225 -19.947 -33.219 1.00 75.94 266 LEU A O 1
ATOM 2219 N N . GLU A 1 267 ? -8.056 -18.688 -33.593 1.00 70.25 267 GLU A N 1
ATOM 2220 C CA . GLU A 1 267 ? -7.371 -17.705 -34.439 1.00 70.25 267 GLU A CA 1
ATOM 2221 C C . GLU A 1 267 ? -6.650 -16.656 -33.581 1.00 70.25 267 GLU A C 1
ATOM 2223 O O . GLU A 1 267 ? -5.630 -16.100 -33.995 1.00 70.25 267 GLU A O 1
ATOM 2228 N N . ASN A 1 268 ? -7.134 -16.432 -32.354 1.00 74.25 268 ASN A N 1
ATOM 2229 C CA . ASN A 1 268 ? -6.603 -15.444 -31.425 1.00 74.25 268 ASN A CA 1
ATOM 2230 C C . ASN A 1 268 ? -6.451 -16.024 -30.014 1.00 74.25 268 ASN A C 1
ATOM 2232 O O . ASN A 1 268 ? -7.365 -16.640 -29.477 1.00 74.25 268 ASN A O 1
ATOM 2236 N N . ILE A 1 269 ? -5.310 -15.767 -29.367 1.00 75.31 269 ILE A N 1
ATOM 2237 C CA . ILE A 1 269 ? -5.051 -16.246 -28.002 1.00 75.31 269 ILE A CA 1
ATOM 2238 C C . ILE A 1 269 ? -6.058 -15.715 -26.968 1.00 75.31 269 ILE A C 1
ATOM 2240 O O . ILE A 1 269 ? -6.272 -16.354 -25.946 1.00 75.31 269 ILE A O 1
ATOM 2244 N N . ARG A 1 270 ? -6.708 -14.573 -27.228 1.00 75.25 270 ARG A N 1
ATOM 2245 C CA . ARG A 1 270 ? -7.739 -14.002 -26.343 1.00 75.25 270 ARG A CA 1
ATOM 2246 C C . ARG A 1 270 ? -9.032 -14.816 -26.298 1.00 75.25 270 ARG A C 1
ATOM 2248 O O . ARG A 1 270 ? -9.837 -14.606 -25.400 1.00 75.25 270 ARG A O 1
ATOM 2255 N N . GLU A 1 271 ? -9.246 -15.701 -27.268 1.00 79.00 271 GLU A N 1
ATOM 2256 C CA . GLU A 1 271 ? -10.400 -16.606 -27.283 1.00 79.00 271 GLU A CA 1
ATOM 2257 C C . GLU A 1 271 ? -10.241 -17.742 -26.267 1.00 79.00 271 GLU A C 1
ATOM 2259 O O . GLU A 1 271 ? -11.229 -18.377 -25.903 1.00 79.00 271 GLU A O 1
ATOM 2264 N N . LEU A 1 272 ? -9.014 -17.955 -25.774 1.00 80.50 272 LEU A N 1
ATOM 2265 C CA . LEU A 1 272 ? -8.727 -18.922 -24.732 1.00 80.50 272 LEU A CA 1
ATOM 2266 C C . LEU A 1 272 ? -9.362 -18.470 -23.415 1.00 80.50 272 LEU A C 1
ATOM 2268 O O . LEU A 1 272 ? -9.012 -17.428 -22.856 1.00 80.50 272 LEU A O 1
ATOM 2272 N N . ASN A 1 273 ? -10.260 -19.289 -22.889 1.00 81.38 273 ASN A N 1
ATOM 2273 C CA . ASN A 1 273 ? -10.902 -19.067 -21.603 1.00 81.38 273 ASN A CA 1
ATOM 2274 C C . ASN A 1 273 ? -10.451 -20.111 -20.563 1.00 81.38 273 ASN A C 1
ATOM 2276 O O . ASN A 1 273 ? -9.669 -21.027 -20.830 1.00 81.38 273 ASN A O 1
ATOM 2280 N N . SER A 1 274 ? -10.919 -19.953 -19.325 1.00 77.25 274 SER A N 1
ATOM 2281 C CA . SER A 1 274 ? -10.540 -20.835 -18.218 1.00 77.25 274 SER A CA 1
ATOM 2282 C C . SER A 1 274 ? -11.083 -22.262 -18.358 1.00 77.25 274 SER A C 1
ATOM 2284 O O . SER A 1 274 ? -10.469 -23.185 -17.820 1.00 77.25 274 SER A O 1
ATOM 2286 N N . GLU A 1 275 ? -12.188 -22.465 -19.079 1.00 83.81 275 GLU A N 1
ATOM 2287 C CA . GLU A 1 275 ? -12.760 -23.789 -19.346 1.00 83.81 275 GLU A CA 1
ATOM 2288 C C . GLU A 1 275 ? -11.882 -24.571 -20.329 1.00 83.81 275 GLU A C 1
ATOM 2290 O O . GLU A 1 275 ? -11.615 -25.746 -20.091 1.00 83.81 275 GLU A O 1
ATOM 2295 N N 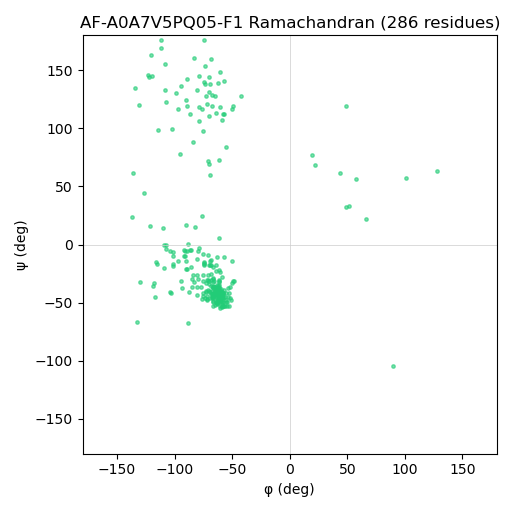. ASP A 1 276 ? -11.320 -23.909 -21.344 1.00 81.69 276 ASP A N 1
ATOM 2296 C CA . ASP A 1 276 ? -10.388 -24.522 -22.301 1.00 81.69 276 ASP A CA 1
ATOM 2297 C C . ASP A 1 276 ? -9.113 -25.035 -21.610 1.00 81.69 276 ASP A C 1
ATOM 2299 O O . ASP A 1 276 ? -8.595 -26.117 -21.903 1.00 81.69 276 ASP A O 1
ATOM 2303 N N . ILE A 1 277 ? -8.608 -24.266 -20.638 1.00 80.44 277 ILE A N 1
ATOM 2304 C CA . ILE A 1 277 ? -7.450 -24.650 -19.820 1.00 80.44 277 ILE A CA 1
ATOM 2305 C C . ILE A 1 277 ? -7.802 -25.863 -18.951 1.00 80.44 277 ILE A C 1
ATOM 2307 O O . ILE A 1 277 ? -7.012 -26.803 -18.838 1.00 80.44 277 ILE A O 1
ATOM 2311 N N . GLN A 1 278 ? -8.993 -25.873 -18.350 1.00 80.06 278 GLN A N 1
ATOM 2312 C CA . GLN A 1 278 ? -9.469 -27.026 -17.586 1.00 80.06 278 GLN A CA 1
ATOM 2313 C C . GLN A 1 278 ? -9.634 -28.260 -18.479 1.00 80.06 278 GLN A C 1
ATOM 2315 O O . GLN A 1 278 ? -9.234 -29.353 -18.074 1.00 80.06 278 GLN A O 1
ATOM 2320 N N . GLU A 1 279 ? -10.154 -28.102 -19.698 1.00 79.50 279 GLU A N 1
ATOM 2321 C CA . GLU A 1 279 ? -10.291 -29.189 -20.665 1.00 79.50 279 GLU A CA 1
ATOM 2322 C C . GLU A 1 279 ? -8.925 -29.760 -21.052 1.00 79.50 279 GLU A C 1
ATOM 2324 O O . GLU A 1 279 ? -8.754 -30.978 -21.045 1.00 79.50 279 GLU A O 1
ATOM 2329 N N . PHE A 1 280 ? -7.911 -28.919 -21.272 1.00 82.75 280 PHE A N 1
ATOM 2330 C CA . PHE A 1 280 ? -6.545 -29.391 -21.494 1.00 82.75 280 PHE A CA 1
ATOM 2331 C C . PHE A 1 280 ? -6.047 -30.289 -20.350 1.00 82.75 280 PHE A C 1
ATOM 2333 O O . PHE A 1 280 ? -5.562 -31.402 -20.588 1.00 82.75 280 PHE A O 1
ATOM 2340 N N . PHE A 1 281 ? -6.201 -29.845 -19.098 1.00 80.00 281 PHE A N 1
ATOM 2341 C CA . PHE A 1 281 ? -5.774 -30.636 -17.943 1.00 80.00 281 PHE A CA 1
ATOM 2342 C C . PHE A 1 281 ? -6.562 -31.940 -17.807 1.00 80.00 281 PHE A C 1
ATOM 2344 O O . PHE A 1 281 ? -5.976 -32.960 -17.454 1.00 80.00 281 PHE A O 1
ATOM 2351 N N . LEU A 1 282 ? -7.862 -31.933 -18.104 1.00 76.75 282 LEU A N 1
ATOM 2352 C CA . LEU A 1 282 ? -8.743 -33.088 -17.924 1.00 76.75 282 LEU A CA 1
ATOM 2353 C C . LEU A 1 282 ? -8.693 -34.094 -19.080 1.00 76.75 282 LEU A C 1
ATOM 2355 O O . LEU A 1 282 ? -8.878 -35.287 -18.850 1.00 76.75 282 LEU A O 1
ATOM 2359 N N . VAL A 1 283 ? -8.465 -33.638 -20.310 1.00 70.12 283 VAL A N 1
ATOM 2360 C CA . VAL A 1 283 ? -8.560 -34.459 -21.527 1.00 70.12 283 VAL A CA 1
ATOM 2361 C C . VAL A 1 283 ? -7.184 -34.830 -22.066 1.00 70.12 283 VAL A C 1
ATOM 2363 O O . VAL A 1 283 ? -6.984 -35.972 -22.479 1.00 70.12 283 VAL A O 1
ATOM 2366 N N . VAL A 1 284 ? -6.224 -33.904 -22.055 1.00 70.62 284 VAL A N 1
ATOM 2367 C CA . VAL A 1 284 ? -4.917 -34.106 -22.702 1.00 70.62 284 VAL A CA 1
ATOM 2368 C C . VAL A 1 284 ? -3.878 -34.653 -21.728 1.00 70.62 284 VAL A C 1
ATOM 2370 O O . VAL A 1 284 ? -3.079 -35.506 -22.105 1.00 70.62 284 VAL A O 1
ATOM 2373 N N . LEU A 1 285 ? -3.890 -34.207 -20.468 1.00 68.88 285 LEU A N 1
ATOM 2374 C CA . LEU A 1 285 ? -2.896 -34.636 -19.474 1.00 68.88 285 LEU A CA 1
ATOM 2375 C C . LEU A 1 285 ? -3.291 -35.885 -18.672 1.00 68.88 285 LEU A C 1
ATOM 2377 O O . LEU A 1 285 ? -2.407 -36.545 -18.137 1.00 6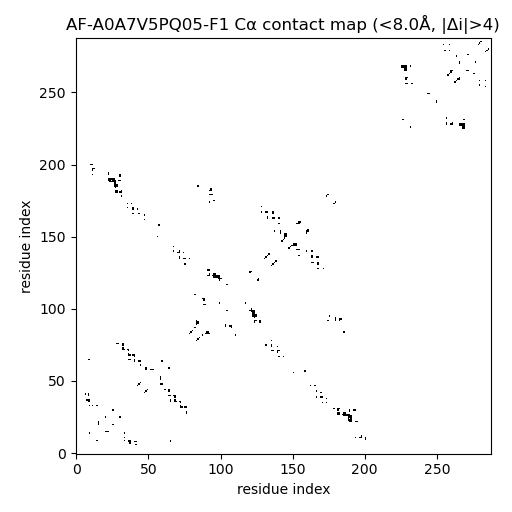8.88 285 LEU A O 1
ATOM 2381 N N . VAL A 1 286 ? -4.580 -36.232 -18.597 1.00 63.12 286 VAL A N 1
ATOM 2382 C CA . VAL A 1 286 ? -5.068 -37.422 -17.862 1.00 63.12 286 VAL A CA 1
ATOM 2383 C C . VAL A 1 286 ? -5.100 -38.689 -18.732 1.00 63.12 286 VAL A C 1
ATOM 2385 O O . VAL A 1 286 ? -5.098 -39.795 -18.199 1.00 63.12 286 VAL A O 1
ATOM 2388 N N . ASN A 1 287 ? -5.118 -38.554 -20.063 1.00 54.56 287 ASN A N 1
ATOM 2389 C CA . ASN A 1 287 ? -5.172 -39.682 -21.007 1.00 54.56 287 ASN A CA 1
ATOM 2390 C C . ASN A 1 287 ? -3.785 -40.218 -21.438 1.00 54.56 287 ASN A C 1
ATOM 2392 O O . ASN A 1 287 ? -3.699 -40.968 -22.413 1.00 54.56 287 ASN A O 1
ATOM 2396 N N . GLU A 1 288 ? -2.720 -39.877 -20.707 1.00 51.31 288 GLU A N 1
ATOM 2397 C CA . GLU A 1 288 ? -1.368 -40.455 -20.830 1.00 51.31 288 GLU A CA 1
ATOM 2398 C C . GLU A 1 288 ? -0.912 -41.129 -19.531 1.00 51.31 288 GLU A C 1
ATOM 2400 O O . GLU A 1 288 ? -0.198 -42.156 -19.636 1.00 51.31 288 GLU A O 1
#

Mean predicted aligned error: 16.17 Å

Solvent-accessible surface area (backbone atoms only — not comparable to full-atom values): 16975 Å² total; per-residue (Å²): 136,81,77,75,74,76,77,68,70,61,51,60,64,59,49,38,65,73,64,77,50,57,61,80,70,34,18,19,46,56,52,44,32,58,54,46,22,33,50,47,26,51,45,40,51,69,67,53,52,65,76,52,54,86,88,40,93,82,52,67,55,75,66,54,35,32,50,53,22,44,55,42,27,53,44,48,49,54,47,38,57,72,63,23,40,90,85,37,90,72,36,45,82,44,66,38,86,43,68,59,50,76,67,61,58,65,74,47,77,82,57,98,62,70,85,85,63,80,83,77,59,52,32,33,44,58,42,49,50,54,48,44,44,64,75,28,46,45,50,45,49,43,48,42,35,42,69,76,68,64,42,90,68,59,96,78,40,64,68,56,51,53,49,43,56,51,51,51,52,50,53,54,50,43,40,71,76,67,33,47,77,29,58,69,47,33,84,41,70,28,32,74,60,52,51,55,47,44,52,56,51,59,66,64,59,81,76,74,82,71,84,72,76,94,72,71,92,74,73,80,71,87,71,86,63,87,49,31,46,69,53,55,52,47,52,52,44,64,76,49,57,85,83,43,87,86,43,76,68,54,56,52,53,52,50,51,52,48,42,44,60,75,70,66,62,55,73,38,51,83,73,65,49,72,64,60,55,50,45,44,55,64,58,63,64,65,75,113

pLDDT: mean 77.43, std 18.03, range [26.59, 97.25]